Protein AF-A0A2K1JMX6-F1 (afdb_monomer)

pLDDT: mean 74.11, std 13.31, range [39.44, 91.19]

InterPro domains:
  IPR012337 Ribonuclease H-like superfamily [SSF53098] (183-254)
  IPR025724 GAG-pre-integrase domain [PF13976] (125-168)
  IPR039537 Retrotransposon Ty1/copia-like [PTHR42648] (128-254)

Structure (mmCIF, N/CA/C/O backbone):
data_AF-A0A2K1JMX6-F1
#
_entry.id   AF-A0A2K1JMX6-F1
#
loop_
_atom_site.group_PDB
_atom_site.id
_atom_site.type_symbol
_atom_site.label_atom_id
_atom_site.label_alt_id
_atom_site.label_comp_id
_atom_site.label_asym_id
_atom_site.label_entity_id
_atom_site.label_seq_id
_atom_site.pdbx_PDB_ins_code
_atom_site.Cartn_x
_atom_site.Cartn_y
_atom_site.Cartn_z
_atom_site.occupancy
_atom_site.B_iso_or_equiv
_atom_site.auth_seq_id
_atom_site.auth_comp_id
_atom_site.auth_asym_id
_atom_site.auth_atom_id
_atom_site.pdbx_PDB_model_num
ATOM 1 N N . LEU A 1 1 ? -7.163 -38.392 -43.420 1.00 45.84 1 LEU A N 1
ATOM 2 C CA . LEU A 1 1 ? -7.498 -37.128 -44.119 1.00 45.84 1 LEU A CA 1
ATOM 3 C C . LEU A 1 1 ? -7.518 -35.926 -43.170 1.00 45.84 1 LEU A C 1
ATOM 5 O O . LEU A 1 1 ? -6.814 -34.973 -43.460 1.00 45.84 1 LEU A O 1
ATOM 9 N N . VAL A 1 2 ? -8.189 -35.991 -42.010 1.00 44.97 2 VAL A N 1
ATOM 10 C CA . VAL A 1 2 ? -8.258 -34.882 -41.022 1.00 44.97 2 VAL A CA 1
ATOM 11 C C . VAL A 1 2 ? -6.877 -34.364 -40.556 1.00 44.97 2 VAL A C 1
ATOM 13 O O . VAL A 1 2 ? -6.661 -33.160 -40.543 1.00 44.97 2 VAL A O 1
ATOM 16 N N . LYS A 1 3 ? -5.886 -35.244 -40.331 1.00 44.28 3 LYS A N 1
ATOM 17 C CA . LYS A 1 3 ? -4.525 -34.839 -39.906 1.00 44.28 3 LYS A CA 1
ATOM 18 C C . LYS A 1 3 ? -3.741 -33.984 -40.918 1.00 44.28 3 LYS A C 1
ATOM 20 O O . LYS A 1 3 ? -2.865 -33.241 -40.507 1.00 44.28 3 LYS A O 1
ATOM 25 N N . ILE A 1 4 ? -4.010 -34.100 -42.224 1.00 39.44 4 ILE A N 1
ATOM 26 C CA . ILE A 1 4 ? -3.252 -33.377 -43.269 1.00 39.44 4 ILE A CA 1
ATOM 27 C C . ILE A 1 4 ? -3.765 -31.937 -43.407 1.00 39.44 4 ILE A C 1
ATOM 29 O O . ILE A 1 4 ? -2.970 -31.009 -43.535 1.00 39.44 4 ILE A O 1
ATOM 33 N N . PHE A 1 5 ? -5.086 -31.747 -43.320 1.00 45.81 5 PHE A N 1
ATOM 34 C CA . PHE A 1 5 ? -5.706 -30.420 -43.345 1.00 45.81 5 PHE A CA 1
ATOM 35 C C . PHE A 1 5 ? -5.353 -29.598 -42.096 1.00 45.81 5 PHE A C 1
ATOM 37 O O . PHE A 1 5 ? -5.042 -28.418 -42.224 1.00 45.81 5 PHE A O 1
ATOM 44 N N . GLU A 1 6 ? -5.310 -30.221 -40.913 1.00 55.12 6 GLU A N 1
ATOM 45 C CA . GLU A 1 6 ? -4.861 -29.562 -39.674 1.00 55.12 6 GLU A CA 1
ATOM 46 C C . GLU A 1 6 ? -3.372 -29.179 -39.710 1.00 55.12 6 GLU A C 1
ATOM 48 O O . GLU A 1 6 ? -2.993 -28.126 -39.203 1.00 55.12 6 GLU A O 1
ATOM 53 N N . LEU A 1 7 ? -2.522 -29.990 -40.353 1.00 53.81 7 LEU A N 1
ATOM 54 C CA . LEU A 1 7 ? -1.101 -29.679 -40.551 1.00 53.81 7 LEU A CA 1
ATOM 55 C C . LEU A 1 7 ? -0.900 -28.477 -41.483 1.00 53.81 7 LEU A C 1
ATOM 57 O O . LEU A 1 7 ? -0.092 -27.601 -41.184 1.00 53.81 7 LEU A O 1
ATOM 61 N N . HIS A 1 8 ? -1.653 -28.404 -42.584 1.00 59.72 8 HIS A N 1
ATOM 62 C CA . HIS A 1 8 ? -1.607 -27.259 -43.497 1.00 59.72 8 HIS A CA 1
ATOM 63 C C . HIS A 1 8 ? -2.099 -25.970 -42.815 1.00 59.72 8 HIS A C 1
ATOM 65 O O . HIS A 1 8 ? -1.515 -24.900 -42.999 1.00 59.72 8 HIS A O 1
ATOM 71 N N . ASP A 1 9 ? -3.136 -26.073 -41.980 1.00 70.75 9 ASP A N 1
ATOM 72 C CA . ASP A 1 9 ? -3.641 -24.969 -41.159 1.00 70.75 9 ASP A CA 1
ATOM 73 C C . ASP A 1 9 ? -2.597 -24.510 -40.124 1.00 70.75 9 ASP A C 1
ATOM 75 O O . ASP A 1 9 ? -2.311 -23.319 -40.013 1.00 70.75 9 ASP A O 1
ATOM 79 N N . ALA A 1 10 ? -1.927 -25.441 -39.438 1.00 71.44 10 ALA A N 1
ATOM 80 C CA . ALA A 1 10 ? -0.862 -25.129 -38.482 1.00 71.44 10 ALA A CA 1
ATOM 81 C C . ALA A 1 10 ? 0.363 -24.462 -39.136 1.00 71.44 10 ALA A C 1
ATOM 83 O O . ALA A 1 10 ? 0.893 -23.491 -38.595 1.00 71.44 10 ALA A O 1
ATOM 84 N N . VAL A 1 11 ? 0.793 -24.932 -40.312 1.00 77.50 11 VAL A N 1
ATOM 85 C CA . VAL A 1 11 ? 1.906 -24.329 -41.070 1.00 77.50 11 VAL A CA 1
ATOM 86 C C . VAL A 1 11 ? 1.550 -22.916 -41.530 1.00 77.50 11 VAL A C 1
ATOM 88 O O . VAL A 1 11 ? 2.359 -22.000 -41.389 1.00 77.50 11 VAL A O 1
ATOM 91 N N . THR A 1 12 ? 0.321 -22.712 -42.011 1.00 77.69 12 THR A N 1
ATOM 92 C CA . THR A 1 12 ? -0.172 -21.388 -42.425 1.00 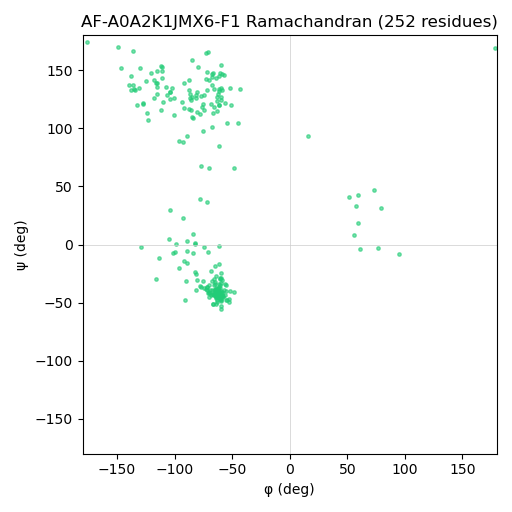77.69 12 THR A CA 1
ATOM 93 C C . THR A 1 12 ? -0.207 -20.422 -41.239 1.00 77.69 12 THR A C 1
ATOM 95 O O . THR A 1 12 ? 0.274 -19.293 -41.330 1.00 77.69 12 THR A O 1
ATOM 98 N N . LYS A 1 13 ? -0.707 -20.888 -40.092 1.00 80.75 13 LYS A N 1
ATOM 99 C CA . LYS A 1 13 ? -0.735 -20.143 -38.829 1.00 80.75 13 LYS A CA 1
ATOM 100 C C . LYS A 1 13 ? 0.664 -19.758 -38.350 1.00 80.75 13 LYS A C 1
ATOM 102 O O . LYS A 1 13 ? 0.886 -18.612 -37.968 1.00 80.75 13 LYS A O 1
ATOM 107 N N . MET A 1 14 ? 1.611 -20.691 -38.411 1.00 79.94 14 MET A N 1
ATOM 108 C CA . MET A 1 14 ? 3.007 -20.448 -38.050 1.00 79.94 14 MET A CA 1
ATOM 109 C C . MET A 1 14 ? 3.658 -19.422 -38.983 1.00 79.94 14 MET A C 1
ATOM 111 O O . MET A 1 14 ? 4.287 -18.488 -38.499 1.00 79.94 14 MET A O 1
ATOM 115 N N . TYR A 1 15 ? 3.448 -19.541 -40.297 1.00 82.44 15 TYR A N 1
ATOM 116 C CA . TYR A 1 15 ? 3.969 -18.599 -41.290 1.00 82.44 15 TYR A CA 1
ATOM 117 C C . TYR A 1 15 ? 3.452 -17.172 -41.069 1.00 82.44 15 TYR A C 1
ATOM 119 O O . TYR A 1 15 ? 4.233 -16.224 -41.062 1.00 82.44 15 TYR A O 1
ATOM 127 N N . LEU A 1 16 ? 2.144 -17.004 -40.844 1.00 80.25 16 LEU A N 1
ATOM 128 C CA . LEU A 1 16 ? 1.553 -15.686 -40.584 1.00 80.25 16 LEU A CA 1
ATOM 129 C C . LEU A 1 16 ? 2.075 -15.072 -39.280 1.00 80.25 16 LEU A C 1
ATOM 131 O O . LEU A 1 16 ? 2.317 -13.866 -39.216 1.00 80.25 16 LEU A O 1
ATOM 135 N N . LYS A 1 17 ? 2.280 -15.902 -38.252 1.00 79.81 17 LYS A N 1
ATOM 136 C CA . LYS A 1 17 ? 2.808 -15.470 -36.957 1.00 79.81 17 LYS A CA 1
ATOM 137 C C . LYS A 1 17 ? 4.285 -15.073 -37.043 1.00 79.81 17 LYS A C 1
ATOM 139 O O . LYS A 1 17 ? 4.673 -14.043 -36.501 1.00 79.81 17 LYS A O 1
ATOM 144 N N . ASP A 1 18 ? 5.090 -15.830 -37.782 1.00 79.69 18 ASP A N 1
ATOM 145 C CA . ASP A 1 18 ? 6.491 -15.495 -38.050 1.00 79.69 18 ASP A CA 1
ATOM 146 C C . ASP A 1 18 ? 6.602 -14.178 -38.832 1.00 79.69 18 ASP A C 1
ATOM 148 O O . ASP A 1 18 ? 7.327 -13.267 -38.437 1.00 79.69 18 ASP A O 1
ATOM 152 N N . LYS A 1 19 ? 5.762 -14.009 -39.863 1.00 81.12 19 LYS A N 1
ATOM 153 C CA . LYS A 1 19 ? 5.678 -12.780 -40.662 1.00 81.12 19 LYS A CA 1
ATOM 154 C C . LYS A 1 19 ? 5.296 -11.547 -39.835 1.00 81.12 19 LYS A C 1
ATOM 156 O O . LYS A 1 19 ? 5.787 -10.454 -40.113 1.00 81.12 19 LYS A O 1
ATOM 161 N N . LEU A 1 20 ? 4.449 -11.719 -38.818 1.00 81.38 20 LEU A N 1
ATOM 162 C CA . LEU A 1 20 ? 4.137 -10.674 -37.846 1.00 81.38 20 LEU A CA 1
ATOM 163 C C . LEU A 1 20 ? 5.374 -10.334 -37.002 1.00 81.38 20 LEU A C 1
ATOM 165 O O . LEU A 1 20 ? 5.761 -9.173 -36.936 1.00 81.38 20 LEU A O 1
ATOM 169 N N . TYR A 1 21 ? 6.044 -11.326 -36.410 1.00 77.88 21 TYR A N 1
ATOM 170 C CA . TYR A 1 21 ? 7.179 -11.083 -35.511 1.00 77.88 21 TYR A CA 1
ATOM 171 C C . TYR A 1 21 ? 8.412 -10.473 -36.181 1.00 77.88 21 TYR A C 1
ATOM 173 O O . TYR A 1 21 ? 9.172 -9.750 -35.522 1.00 77.88 21 TYR A O 1
ATOM 181 N N . ILE A 1 22 ? 8.622 -10.751 -37.467 1.00 78.12 22 ILE A N 1
ATOM 182 C CA . ILE A 1 22 ? 9.716 -10.169 -38.254 1.00 78.12 22 ILE A CA 1
ATOM 183 C C . ILE A 1 22 ? 9.375 -8.790 -38.829 1.00 78.12 22 ILE A C 1
ATOM 185 O O . ILE A 1 22 ? 10.263 -8.142 -39.390 1.00 78.12 22 ILE A O 1
ATOM 189 N N . LEU A 1 23 ? 8.125 -8.326 -38.704 1.00 80.06 23 LEU A N 1
ATOM 190 C CA . LEU A 1 23 ? 7.727 -7.006 -39.175 1.00 80.06 23 LEU A CA 1
ATOM 191 C C . LEU A 1 23 ? 8.446 -5.934 -38.346 1.00 80.06 23 LEU A C 1
ATOM 193 O O . LEU A 1 23 ? 8.291 -5.852 -37.129 1.00 80.06 23 LEU A O 1
ATOM 197 N N . LYS A 1 24 ? 9.258 -5.115 -39.016 1.00 78.81 24 LYS A N 1
ATOM 198 C CA . LYS A 1 24 ? 10.034 -4.037 -38.398 1.00 78.81 24 LYS A CA 1
ATOM 199 C C . LYS A 1 24 ? 10.015 -2.808 -39.297 1.00 78.81 24 LYS A C 1
ATOM 201 O O . LYS A 1 24 ? 10.187 -2.933 -40.510 1.00 78.81 24 LYS A O 1
ATOM 206 N N . MET A 1 25 ? 9.848 -1.634 -38.702 1.00 74.88 25 MET A N 1
ATOM 207 C CA . MET A 1 25 ? 9.921 -0.352 -39.405 1.00 74.88 25 MET A CA 1
ATOM 208 C C . MET A 1 25 ? 11.389 0.048 -39.567 1.00 74.88 25 MET A C 1
ATOM 210 O O . MET A 1 25 ? 12.119 0.031 -38.581 1.00 74.88 25 MET A O 1
ATOM 214 N N . ARG A 1 26 ? 11.869 0.393 -40.766 1.00 65.75 26 ARG A N 1
ATOM 215 C CA . ARG A 1 26 ? 13.246 0.904 -40.901 1.00 65.75 26 ARG A CA 1
ATOM 216 C C . ARG A 1 26 ? 13.311 2.368 -40.499 1.00 65.75 26 ARG A C 1
ATOM 218 O O . ARG A 1 26 ? 12.333 3.105 -40.621 1.00 65.75 26 ARG A O 1
ATOM 225 N N . GLU A 1 27 ? 14.479 2.789 -40.047 1.00 56.62 27 GLU A N 1
ATOM 226 C CA . GLU A 1 27 ? 14.744 4.191 -39.759 1.00 56.62 27 GLU A CA 1
ATOM 227 C C . GLU A 1 27 ? 14.591 5.035 -41.040 1.00 56.62 27 GLU A C 1
ATOM 229 O O . GLU A 1 27 ? 15.231 4.762 -42.057 1.00 56.62 27 GLU A O 1
ATOM 234 N N . GLY A 1 28 ? 13.668 6.005 -41.012 1.00 61.56 28 GLY A N 1
ATOM 235 C CA . GLY A 1 28 ? 13.268 6.816 -42.172 1.00 61.56 28 GLY A CA 1
ATOM 236 C C . GLY A 1 28 ? 12.026 6.329 -42.941 1.00 61.56 28 GLY A C 1
ATOM 237 O O . GLY A 1 28 ? 11.529 7.063 -43.798 1.00 61.56 28 GLY A O 1
ATOM 238 N N . ASP A 1 29 ? 11.475 5.143 -42.640 1.00 71.38 29 ASP A N 1
ATOM 239 C CA . ASP A 1 29 ? 10.215 4.682 -43.244 1.00 71.38 29 ASP A CA 1
ATOM 240 C C . ASP A 1 29 ? 9.004 5.473 -42.699 1.00 71.38 29 ASP A C 1
ATOM 242 O O . ASP A 1 29 ? 8.949 5.899 -41.544 1.00 71.38 29 ASP A O 1
ATOM 246 N N . SER A 1 30 ? 7.977 5.660 -43.536 1.00 81.25 30 SER A N 1
ATOM 247 C CA . SER A 1 30 ? 6.738 6.332 -43.122 1.00 81.25 30 SER A CA 1
ATOM 248 C C . SER A 1 30 ? 5.959 5.483 -42.114 1.00 81.25 30 SER A C 1
ATOM 250 O O . SER A 1 30 ? 5.479 4.397 -42.449 1.00 81.25 30 SER A O 1
ATOM 252 N N . VAL A 1 31 ? 5.731 6.039 -40.920 1.00 76.88 31 VAL A N 1
ATOM 253 C CA . VAL A 1 31 ? 4.913 5.434 -39.851 1.00 76.88 31 VAL A CA 1
ATOM 254 C C . VAL A 1 31 ? 3.535 5.007 -40.364 1.00 76.88 31 VAL A C 1
ATOM 256 O O . VAL A 1 31 ? 3.048 3.924 -40.050 1.00 76.88 31 VAL A O 1
ATOM 259 N N . ILE A 1 32 ? 2.919 5.824 -41.223 1.00 78.62 32 ILE A N 1
ATOM 260 C CA . ILE A 1 32 ? 1.599 5.537 -41.796 1.00 78.62 32 ILE A CA 1
ATOM 261 C C . ILE A 1 32 ? 1.653 4.277 -42.667 1.00 78.62 32 ILE A C 1
ATOM 263 O O . ILE A 1 32 ? 0.765 3.431 -42.560 1.00 78.62 32 ILE A O 1
ATOM 267 N N . LYS A 1 33 ? 2.693 4.111 -43.495 1.00 80.12 33 LYS A N 1
ATOM 268 C CA . LYS A 1 33 ? 2.859 2.911 -44.333 1.00 80.12 33 LYS A CA 1
ATOM 269 C C . LYS A 1 33 ? 3.065 1.660 -43.477 1.00 80.12 33 LYS A C 1
ATOM 271 O O . LYS A 1 33 ? 2.450 0.635 -43.756 1.00 80.12 33 LYS A O 1
ATOM 276 N N . HIS A 1 34 ? 3.861 1.759 -42.411 1.00 83.62 34 HIS A N 1
ATOM 277 C CA . HIS A 1 34 ? 4.092 0.652 -41.476 1.00 83.62 34 HIS A CA 1
ATOM 278 C C . HIS A 1 34 ? 2.802 0.207 -40.774 1.00 83.62 34 HIS A C 1
ATOM 280 O O . HIS A 1 34 ? 2.487 -0.981 -40.763 1.00 83.62 34 HIS A O 1
ATOM 286 N N . ILE A 1 35 ? 1.988 1.158 -40.297 1.00 81.88 35 ILE A N 1
ATOM 287 C CA . ILE A 1 35 ? 0.675 0.869 -39.694 1.00 81.88 35 ILE A CA 1
ATOM 288 C C . ILE A 1 35 ? -0.255 0.156 -40.687 1.00 81.88 35 ILE A C 1
ATOM 290 O O . ILE A 1 35 ? -0.971 -0.765 -40.298 1.00 81.88 35 ILE A O 1
ATOM 294 N N . HIS A 1 36 ? -0.255 0.547 -41.965 1.00 84.75 36 HIS A N 1
ATOM 295 C CA . HIS A 1 36 ? -1.080 -0.117 -42.980 1.00 84.75 36 HIS A CA 1
ATOM 296 C C . HIS A 1 36 ? -0.638 -1.565 -43.226 1.00 84.75 36 HIS A C 1
ATOM 298 O O . HIS A 1 36 ? -1.483 -2.456 -43.285 1.00 84.75 36 HIS A O 1
ATOM 304 N N . ILE A 1 37 ? 0.672 -1.818 -43.317 1.00 85.75 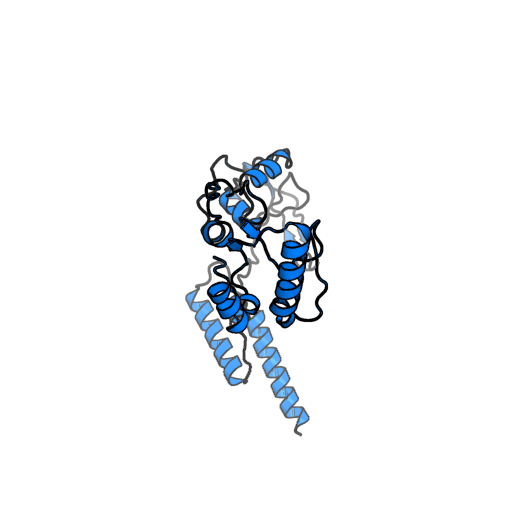37 ILE A N 1
ATOM 305 C CA . ILE A 1 37 ? 1.214 -3.175 -43.491 1.00 85.75 37 ILE A CA 1
ATOM 306 C C . ILE A 1 37 ? 0.884 -4.046 -42.273 1.00 85.75 37 ILE A C 1
ATOM 308 O O . ILE A 1 37 ? 0.440 -5.185 -42.436 1.00 85.75 37 ILE A O 1
ATOM 312 N N . PHE A 1 38 ? 1.048 -3.495 -41.068 1.00 87.31 38 PHE A N 1
ATOM 313 C CA . PHE A 1 38 ? 0.699 -4.160 -39.817 1.00 87.31 38 PHE A CA 1
ATOM 314 C C . PHE A 1 38 ? -0.791 -4.524 -39.761 1.00 87.31 38 PHE A C 1
ATOM 316 O O . PHE A 1 38 ? -1.128 -5.679 -39.507 1.00 87.31 38 PHE A O 1
ATOM 323 N N . ARG A 1 39 ? -1.691 -3.580 -40.079 1.00 85.31 39 ARG A N 1
ATOM 324 C CA . ARG A 1 39 ? -3.143 -3.832 -40.136 1.00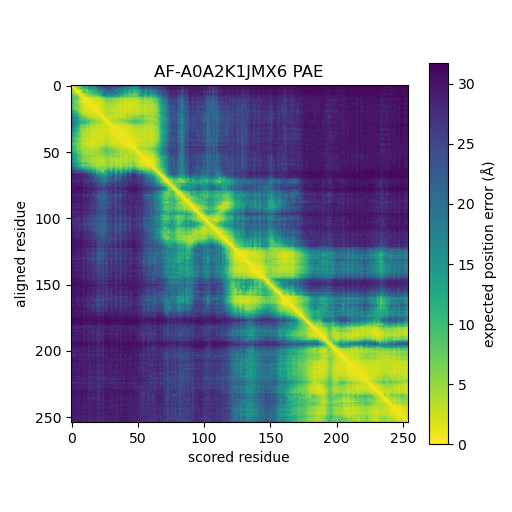 85.31 39 ARG A CA 1
ATOM 325 C C . ARG A 1 39 ? -3.498 -4.940 -41.123 1.00 85.31 39 ARG A C 1
ATOM 327 O O . ARG A 1 39 ? -4.230 -5.852 -40.757 1.00 85.31 39 ARG A O 1
ATOM 334 N N . ALA A 1 40 ? -2.912 -4.922 -42.319 1.00 86.56 40 ALA A N 1
ATOM 335 C CA . ALA A 1 40 ? -3.136 -5.968 -43.314 1.00 86.56 40 ALA A CA 1
ATOM 336 C C . ALA A 1 40 ? -2.691 -7.362 -42.821 1.00 86.56 40 ALA A C 1
ATOM 338 O O . ALA A 1 40 ? -3.324 -8.364 -43.141 1.00 86.56 40 ALA A O 1
ATOM 339 N N . HIS A 1 41 ? -1.623 -7.448 -42.019 1.00 84.31 41 HIS A N 1
ATOM 340 C CA . HIS A 1 41 ? -1.180 -8.720 -41.427 1.00 84.31 41 HIS A CA 1
ATOM 341 C C . HIS A 1 41 ? -2.094 -9.170 -40.282 1.00 84.31 41 HIS A C 1
ATOM 343 O O . HIS A 1 41 ? -2.401 -10.357 -40.176 1.00 84.31 41 HIS A O 1
ATOM 349 N N . MET A 1 42 ? -2.584 -8.233 -39.467 1.00 83.75 42 MET A N 1
ATOM 350 C CA . MET A 1 42 ? -3.566 -8.521 -38.418 1.00 83.75 42 MET A CA 1
ATOM 351 C C . MET A 1 42 ? -4.887 -9.043 -38.997 1.00 83.75 42 MET A C 1
ATOM 353 O O . MET A 1 42 ? -5.452 -9.996 -38.467 1.00 83.75 42 MET A O 1
ATOM 357 N N . GLU A 1 43 ? -5.347 -8.494 -40.122 1.00 84.81 43 GLU A N 1
ATOM 358 C CA . GLU A 1 43 ? -6.529 -8.992 -40.841 1.00 84.81 43 GLU A CA 1
ATOM 359 C C . GLU A 1 43 ? -6.326 -10.418 -41.378 1.00 84.81 43 GLU A C 1
ATOM 361 O O . GLU A 1 43 ? -7.224 -11.254 -41.267 1.00 84.81 43 GLU A O 1
ATOM 366 N N . GLN A 1 44 ? -5.131 -10.739 -41.890 1.00 83.94 44 GLN A N 1
ATOM 367 C CA . GLN A 1 44 ? -4.789 -12.101 -42.329 1.00 83.94 44 GLN A CA 1
ATOM 368 C C . GLN A 1 44 ? -4.785 -13.102 -41.163 1.00 83.94 44 GLN A C 1
ATOM 370 O O . GLN A 1 44 ? -5.278 -14.222 -41.308 1.00 83.94 44 GLN A O 1
ATOM 375 N N . LEU A 1 45 ? -4.274 -12.700 -39.997 1.00 84.00 45 LEU A N 1
ATOM 376 C CA . LEU A 1 45 ? -4.268 -13.524 -38.783 1.00 84.00 45 LEU A CA 1
ATOM 377 C C . LEU A 1 45 ? -5.681 -13.760 -38.238 1.00 84.00 45 LEU A C 1
ATOM 379 O O . LEU A 1 45 ? -6.031 -14.895 -37.908 1.00 84.00 45 LEU A O 1
ATOM 383 N N . LEU A 1 46 ? -6.519 -12.721 -38.229 1.00 82.94 46 LEU A N 1
ATOM 384 C CA . LEU A 1 46 ? -7.932 -12.832 -37.867 1.00 82.94 46 LEU A CA 1
ATOM 385 C C . LEU A 1 46 ? -8.681 -13.770 -38.825 1.00 82.94 46 LEU A C 1
ATOM 387 O O . LEU A 1 46 ? -9.428 -14.639 -38.372 1.00 82.94 46 LEU A O 1
ATOM 391 N N . GLY A 1 47 ? -8.417 -13.669 -40.133 1.00 79.62 47 GLY A N 1
ATOM 392 C CA . GLY A 1 47 ? -8.947 -14.590 -41.144 1.00 79.62 47 GLY A CA 1
ATOM 393 C C . GLY A 1 47 ? -8.529 -16.049 -40.917 1.00 79.62 47 GLY A C 1
ATOM 394 O O . GLY A 1 47 ? -9.325 -16.962 -41.138 1.00 79.62 47 GLY A O 1
ATOM 395 N N . ALA A 1 48 ? -7.323 -16.275 -40.388 1.00 82.00 48 ALA A N 1
ATOM 396 C CA . ALA A 1 48 ? -6.805 -17.590 -39.997 1.00 82.00 48 ALA A CA 1
ATOM 397 C C . ALA A 1 48 ? -7.238 -18.046 -38.583 1.00 82.00 48 ALA A C 1
ATOM 399 O O . ALA A 1 48 ? -6.746 -19.061 -38.082 1.00 82.00 48 ALA A O 1
ATOM 400 N N . ARG A 1 49 ? -8.161 -17.321 -37.927 1.00 82.19 49 ARG A N 1
ATOM 401 C CA . ARG A 1 49 ? -8.643 -17.578 -36.553 1.00 82.19 49 ARG A CA 1
ATOM 402 C C . ARG A 1 49 ? -7.525 -17.581 -35.497 1.00 82.19 49 ARG A C 1
ATOM 404 O O . ARG A 1 49 ? -7.594 -18.325 -34.520 1.00 82.19 49 ARG A O 1
ATOM 411 N N . LEU A 1 50 ? -6.497 -16.758 -35.692 1.00 79.62 50 LEU A N 1
ATOM 412 C CA . LEU A 1 50 ? -5.439 -16.489 -34.718 1.00 79.62 50 LEU A CA 1
ATOM 413 C C . LEU A 1 50 ? -5.715 -15.156 -34.025 1.00 79.62 50 LEU A C 1
ATOM 415 O O . LEU A 1 50 ? -5.598 -14.095 -34.635 1.00 79.62 50 LEU A O 1
ATOM 419 N N . ALA A 1 51 ? -6.053 -15.214 -32.740 1.00 79.56 51 ALA A N 1
ATOM 420 C CA . ALA A 1 51 ? -6.095 -14.026 -31.899 1.00 79.56 51 ALA A CA 1
ATOM 421 C C . ALA A 1 51 ? -4.674 -13.686 -31.428 1.00 79.56 51 ALA A C 1
ATOM 423 O O . ALA A 1 51 ? -3.988 -14.539 -30.861 1.00 79.56 51 ALA A O 1
ATOM 424 N N . VAL A 1 52 ? -4.246 -12.447 -31.660 1.00 79.88 52 VAL A N 1
ATOM 425 C CA . VAL A 1 52 ? -3.005 -11.891 -31.107 1.00 79.88 52 VAL A CA 1
ATOM 426 C C . VAL A 1 52 ? -3.394 -10.947 -29.968 1.00 79.88 52 VAL A C 1
ATOM 428 O O . VAL A 1 52 ? -4.214 -10.061 -30.208 1.00 79.88 52 VAL A O 1
ATOM 431 N N . PRO A 1 53 ? -2.864 -11.126 -28.746 1.00 84.12 53 PRO A N 1
ATOM 432 C CA . PRO A 1 53 ? -3.101 -10.204 -27.638 1.00 84.12 53 PRO A CA 1
ATOM 433 C C . PRO A 1 53 ? -2.641 -8.777 -27.963 1.00 84.12 53 PRO A C 1
ATOM 435 O O . PRO A 1 53 ? -1.621 -8.590 -28.631 1.00 84.12 53 PRO A O 1
ATOM 438 N N . ASP A 1 54 ? -3.345 -7.775 -27.436 1.00 78.56 54 ASP A N 1
ATOM 439 C CA . ASP A 1 54 ? -3.056 -6.359 -27.709 1.00 78.56 54 ASP A CA 1
ATOM 440 C C . ASP A 1 54 ? -1.616 -5.970 -27.338 1.00 78.56 54 ASP A C 1
ATOM 442 O O . ASP A 1 54 ? -0.944 -5.277 -28.100 1.00 78.56 54 ASP A O 1
ATOM 446 N N . ASP A 1 55 ? -1.090 -6.488 -26.227 1.00 71.56 55 ASP A N 1
ATOM 447 C CA . ASP A 1 55 ? 0.281 -6.211 -25.780 1.00 71.56 55 ASP A CA 1
ATOM 448 C C . ASP A 1 55 ? 1.331 -6.710 -26.791 1.00 71.56 55 ASP A C 1
ATOM 450 O O . ASP A 1 55 ? 2.333 -6.046 -27.064 1.00 71.56 55 ASP A O 1
ATOM 454 N N . GLU A 1 56 ? 1.086 -7.871 -27.401 1.00 76.06 56 GLU A N 1
ATOM 455 C CA . GLU A 1 56 ? 1.966 -8.484 -28.399 1.00 76.06 56 GLU A CA 1
ATOM 456 C C . GLU A 1 56 ? 1.902 -7.735 -29.739 1.00 76.06 56 GLU A C 1
ATOM 458 O O . GLU A 1 56 ? 2.927 -7.507 -30.396 1.00 76.06 56 GLU A O 1
ATOM 463 N N . ALA A 1 57 ? 0.703 -7.289 -30.113 1.00 74.56 57 ALA A N 1
ATOM 464 C CA . ALA A 1 57 ? 0.459 -6.440 -31.271 1.00 74.56 57 ALA A CA 1
ATOM 465 C C . ALA A 1 57 ? 1.190 -5.091 -31.140 1.00 74.56 57 ALA A C 1
ATOM 467 O O . ALA A 1 57 ? 1.884 -4.659 -32.065 1.00 74.56 57 ALA A O 1
ATOM 468 N N . ILE A 1 58 ? 1.099 -4.463 -29.966 1.00 75.44 58 ILE A N 1
ATOM 469 C CA . ILE A 1 58 ? 1.740 -3.185 -29.644 1.00 75.44 58 ILE A CA 1
ATOM 470 C C . ILE A 1 58 ? 3.272 -3.307 -29.679 1.00 75.44 58 ILE A C 1
ATOM 472 O O . ILE A 1 58 ? 3.944 -2.483 -30.306 1.00 75.44 58 ILE A O 1
ATOM 476 N N . LEU A 1 59 ? 3.831 -4.355 -29.063 1.00 70.69 59 LEU A N 1
ATOM 477 C CA . LEU A 1 59 ? 5.276 -4.614 -29.074 1.00 70.69 59 LEU A CA 1
ATOM 478 C C . LEU A 1 59 ? 5.813 -4.850 -30.486 1.00 70.69 59 LEU A C 1
ATOM 480 O O . LEU A 1 59 ? 6.911 -4.402 -30.811 1.00 70.69 59 LEU A O 1
ATOM 484 N N . THR A 1 60 ? 5.044 -5.530 -31.334 1.00 71.69 60 THR A N 1
ATOM 485 C CA . THR A 1 60 ? 5.436 -5.780 -32.724 1.00 71.69 60 THR A CA 1
ATOM 486 C C . THR A 1 60 ? 5.388 -4.500 -33.559 1.00 71.69 60 THR A C 1
ATOM 488 O O . THR A 1 60 ? 6.311 -4.230 -34.327 1.00 71.69 60 THR A O 1
ATOM 491 N N . LEU A 1 61 ? 4.359 -3.666 -33.375 1.00 74.88 61 LEU A N 1
ATOM 492 C CA . LEU A 1 61 ? 4.214 -2.398 -34.090 1.00 74.88 61 LEU A CA 1
ATOM 493 C C . LEU A 1 61 ? 5.382 -1.435 -33.817 1.00 74.88 61 LEU A C 1
ATOM 495 O O . LEU A 1 61 ? 5.830 -0.750 -34.736 1.00 74.88 61 LEU A O 1
ATOM 499 N N . MET A 1 62 ? 5.896 -1.413 -32.582 1.00 65.25 62 MET A N 1
ATOM 500 C CA . MET A 1 62 ? 6.973 -0.512 -32.147 1.00 65.25 62 MET A CA 1
ATOM 501 C C . MET A 1 62 ? 8.398 -0.980 -32.496 1.00 65.25 62 MET A C 1
ATOM 503 O O . MET A 1 62 ? 9.362 -0.291 -32.163 1.00 65.25 62 MET A O 1
ATOM 507 N N . ARG A 1 63 ? 8.580 -2.125 -33.168 1.00 66.12 63 ARG A N 1
ATOM 508 C CA . ARG A 1 63 ? 9.923 -2.611 -33.527 1.00 66.12 63 ARG A CA 1
ATOM 509 C C . ARG A 1 63 ? 10.531 -1.812 -34.682 1.00 66.12 63 ARG A C 1
ATOM 511 O O . ARG A 1 63 ? 10.070 -1.901 -35.821 1.00 66.12 63 ARG A O 1
ATOM 518 N N . ILE A 1 64 ? 11.626 -1.108 -34.399 1.00 54.88 64 ILE A N 1
ATOM 519 C CA . ILE A 1 64 ? 12.473 -0.448 -35.401 1.00 54.88 64 ILE A CA 1
ATOM 520 C C . ILE A 1 64 ? 13.606 -1.403 -35.821 1.00 54.88 64 ILE A C 1
ATOM 522 O O . ILE A 1 64 ? 14.156 -2.135 -34.997 1.00 54.88 64 ILE A O 1
ATOM 526 N N . LYS A 1 65 ? 13.931 -1.446 -37.117 1.00 50.28 65 LYS A N 1
ATOM 527 C CA . LYS A 1 65 ? 15.120 -2.110 -37.662 1.00 50.28 65 LYS A CA 1
ATOM 528 C C . LYS A 1 65 ? 16.245 -1.081 -37.735 1.00 50.28 65 LYS A C 1
ATOM 530 O O . LYS A 1 65 ? 16.127 -0.120 -38.493 1.00 50.28 65 LYS A O 1
ATOM 535 N N . GLU A 1 66 ? 17.321 -1.317 -36.990 1.00 49.44 66 GLU A N 1
ATOM 536 C CA . GLU A 1 66 ? 18.575 -0.573 -37.132 1.00 49.44 66 GLU A CA 1
ATOM 537 C C . GLU A 1 66 ? 19.102 -0.737 -38.566 1.00 49.44 66 GLU A C 1
ATOM 539 O O . GLU A 1 66 ? 19.080 -1.834 -39.141 1.00 49.44 66 GLU A O 1
ATOM 544 N N . ASN A 1 67 ? 19.490 0.375 -39.187 1.00 42.91 67 ASN A N 1
ATOM 545 C CA . ASN A 1 67 ? 19.962 0.391 -40.566 1.00 42.91 67 ASN A CA 1
ATOM 546 C C . ASN A 1 67 ? 21.225 -0.474 -40.721 1.00 42.91 67 ASN A C 1
ATOM 548 O O . ASN A 1 67 ? 22.189 -0.321 -39.978 1.00 42.91 67 ASN A O 1
ATOM 552 N N . ALA A 1 68 ? 21.247 -1.341 -41.739 1.00 43.00 68 ALA A N 1
ATOM 553 C CA . ALA A 1 68 ? 22.386 -2.215 -42.060 1.00 43.00 68 ALA A CA 1
ATOM 554 C C . ALA A 1 68 ? 23.575 -1.480 -42.719 1.00 43.00 68 ALA A C 1
ATOM 556 O O . ALA A 1 68 ? 24.600 -2.095 -42.985 1.00 43.00 68 ALA A O 1
ATOM 557 N N . ASN A 1 69 ? 23.447 -0.171 -42.962 1.00 43.72 69 ASN A N 1
ATOM 558 C CA . ASN A 1 69 ? 24.543 0.709 -43.387 1.00 43.72 69 ASN A CA 1
ATOM 559 C C . ASN A 1 69 ? 25.032 1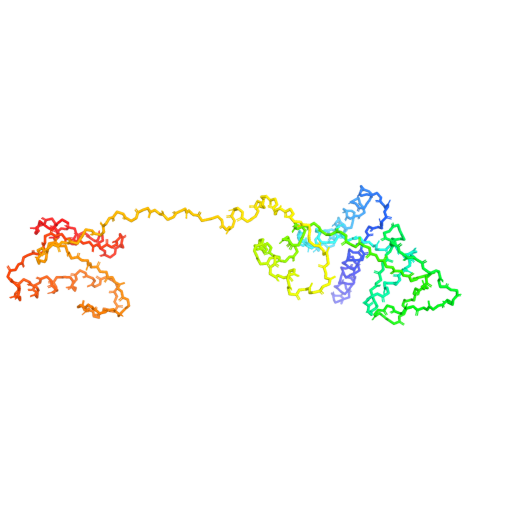.594 -42.233 1.00 43.72 69 ASN A C 1
ATOM 561 O O . ASN A 1 69 ? 25.459 2.727 -42.443 1.00 43.72 69 ASN A O 1
ATOM 565 N N . SER A 1 70 ? 24.912 1.104 -41.003 1.00 45.88 70 SER A N 1
ATOM 566 C CA . SER A 1 70 ? 25.446 1.788 -39.837 1.00 45.88 70 SER A CA 1
ATOM 567 C C . SER A 1 70 ? 26.972 1.779 -39.940 1.00 45.88 70 SER A C 1
ATOM 569 O O . SER A 1 70 ? 27.620 0.735 -39.969 1.00 45.88 70 SER A O 1
ATOM 571 N N . ILE A 1 71 ? 27.533 2.970 -40.116 1.00 49.22 71 ILE A N 1
ATOM 572 C CA . ILE A 1 71 ? 28.960 3.219 -39.969 1.00 49.22 71 ILE A CA 1
ATOM 573 C C . ILE A 1 71 ? 29.212 3.268 -38.464 1.00 49.22 71 ILE A C 1
ATOM 575 O O . ILE A 1 71 ? 28.503 3.979 -37.752 1.00 49.22 71 ILE A O 1
ATOM 579 N N . TRP A 1 72 ? 30.176 2.489 -37.980 1.00 51.69 72 TRP A N 1
ATOM 580 C CA . TRP A 1 72 ? 30.414 2.331 -36.549 1.00 51.69 72 TRP A CA 1
ATOM 581 C C . TRP A 1 72 ? 31.786 2.862 -36.146 1.00 51.69 72 TRP A C 1
ATOM 583 O O . TRP A 1 72 ? 32.792 2.634 -36.825 1.00 51.69 72 TRP A O 1
ATOM 593 N N . TYR A 1 73 ? 31.808 3.540 -35.003 1.00 53.91 73 TYR A N 1
ATOM 594 C CA . TYR A 1 73 ? 32.991 4.133 -34.393 1.00 53.91 73 TYR A CA 1
ATOM 595 C C . TYR A 1 73 ? 33.217 3.532 -33.004 1.00 53.91 73 TYR A C 1
ATOM 597 O O . TYR A 1 73 ? 32.253 3.184 -32.317 1.00 53.91 73 TYR A O 1
ATOM 605 N N . VAL A 1 74 ? 34.479 3.409 -32.591 1.00 52.44 74 VAL A N 1
ATOM 606 C CA . VAL A 1 74 ? 34.860 2.792 -31.309 1.00 52.44 74 VAL A CA 1
ATOM 607 C C . VAL A 1 74 ? 35.314 3.869 -30.322 1.00 52.44 74 VAL A C 1
ATOM 609 O O . VAL A 1 74 ? 36.187 4.676 -30.646 1.00 52.44 74 VAL A O 1
ATOM 612 N N . ASP A 1 75 ? 34.738 3.866 -29.120 1.00 46.88 75 ASP A N 1
ATOM 613 C CA . ASP A 1 75 ? 35.142 4.750 -28.017 1.00 46.88 75 ASP A CA 1
ATOM 614 C C . ASP A 1 75 ? 36.477 4.284 -27.398 1.00 46.88 75 ASP A C 1
ATOM 616 O O . ASP A 1 75 ? 36.635 3.106 -27.061 1.00 46.88 75 ASP A O 1
ATOM 620 N N . SER A 1 76 ? 37.454 5.189 -27.267 1.00 45.59 76 SER A N 1
ATOM 621 C CA . SER A 1 76 ? 38.816 4.892 -26.794 1.00 45.59 76 SER A CA 1
ATOM 622 C C . SER A 1 76 ? 38.904 4.496 -25.315 1.00 45.59 76 SER A C 1
ATOM 624 O O . SER A 1 76 ? 39.896 3.881 -24.914 1.00 45.59 76 SER A O 1
ATOM 626 N N . GLU A 1 77 ? 37.929 4.877 -24.482 1.00 47.75 77 GLU A N 1
ATOM 627 C CA . GLU A 1 77 ? 38.080 4.817 -23.017 1.00 47.75 77 GLU A CA 1
ATOM 628 C C . GLU A 1 77 ? 37.393 3.621 -22.339 1.00 47.75 77 GLU A C 1
ATOM 630 O O . GLU A 1 77 ? 37.618 3.361 -21.153 1.00 47.75 77 GLU A O 1
ATOM 635 N N . THR A 1 78 ? 36.605 2.834 -23.074 1.00 43.84 78 THR A N 1
ATOM 636 C CA . THR A 1 78 ? 36.037 1.573 -22.578 1.00 43.84 78 THR A CA 1
ATOM 637 C C . THR A 1 78 ? 36.172 0.482 -23.624 1.00 43.84 78 THR A C 1
ATOM 639 O O . THR A 1 78 ? 35.880 0.679 -24.797 1.00 43.84 78 THR A O 1
ATOM 642 N N . THR A 1 79 ? 36.629 -0.697 -23.203 1.00 43.88 79 THR A N 1
ATOM 643 C CA . THR A 1 79 ? 36.788 -1.855 -24.085 1.00 43.88 79 THR A CA 1
ATOM 644 C C . THR A 1 79 ? 35.462 -2.159 -24.793 1.00 43.88 79 THR A C 1
ATOM 646 O O . THR A 1 79 ? 34.571 -2.742 -24.182 1.00 43.88 79 THR A O 1
ATOM 649 N N . GLN A 1 80 ? 35.373 -1.807 -26.081 1.00 50.59 80 GLN A N 1
ATOM 650 C CA . GLN A 1 80 ? 34.366 -2.270 -27.049 1.00 50.59 80 GLN A CA 1
ATOM 651 C C . GLN A 1 80 ? 32.972 -1.604 -27.006 1.00 50.59 80 GLN A C 1
ATOM 653 O O . GLN A 1 80 ? 31.986 -2.250 -27.361 1.00 50.59 80 GLN A O 1
ATOM 658 N N . HIS A 1 81 ? 32.851 -0.324 -26.632 1.00 54.12 81 HIS A N 1
ATOM 659 C CA . HIS A 1 81 ? 31.590 0.409 -26.832 1.00 54.12 81 HIS A CA 1
ATOM 660 C C . HIS A 1 81 ? 31.514 1.007 -28.252 1.00 54.12 81 HIS A C 1
ATOM 662 O O . HIS A 1 81 ? 32.438 1.689 -28.697 1.00 54.12 81 HIS A O 1
ATOM 668 N N . MET A 1 82 ? 30.420 0.721 -28.967 1.00 56.16 82 MET A N 1
ATOM 669 C CA . MET A 1 82 ? 30.194 1.132 -30.361 1.00 56.16 82 MET A CA 1
ATOM 670 C C . MET A 1 82 ? 29.237 2.329 -30.415 1.00 56.16 82 MET A C 1
ATOM 672 O O . MET A 1 82 ? 28.198 2.313 -29.750 1.00 56.16 82 MET A O 1
ATOM 676 N N . TYR A 1 83 ? 29.562 3.346 -31.217 1.00 56.19 83 TYR A N 1
ATOM 677 C CA . TYR A 1 83 ? 28.732 4.539 -31.415 1.00 56.19 83 TYR A CA 1
ATOM 678 C C . TYR A 1 83 ? 28.421 4.763 -32.900 1.00 56.19 83 TYR A C 1
ATOM 680 O O . TYR A 1 83 ? 29.282 4.538 -33.751 1.00 56.19 83 TYR A O 1
ATOM 688 N N . HIS A 1 84 ? 27.193 5.190 -33.215 1.00 55.19 84 HIS A N 1
ATOM 689 C CA . HIS A 1 84 ? 26.702 5.312 -34.598 1.00 55.19 84 HIS A CA 1
ATOM 690 C C . HIS A 1 84 ? 26.750 6.746 -35.154 1.00 55.19 84 HIS A C 1
ATOM 692 O O . HIS A 1 84 ? 26.463 6.956 -36.332 1.00 55.19 84 HIS A O 1
ATOM 698 N N . GLU A 1 85 ? 27.084 7.749 -34.334 1.00 60.12 85 GLU A N 1
ATOM 699 C CA . GLU A 1 85 ? 27.002 9.161 -34.720 1.00 60.12 85 GLU A CA 1
ATOM 700 C C . GLU A 1 85 ? 28.351 9.879 -34.560 1.00 60.12 85 GLU A C 1
ATOM 702 O O . GLU A 1 85 ? 28.797 10.176 -33.454 1.00 60.12 85 GLU A O 1
ATOM 707 N N . LEU A 1 86 ? 29.007 10.185 -35.689 1.00 57.16 86 LEU A N 1
ATOM 708 C CA . LEU A 1 86 ? 30.311 10.870 -35.723 1.00 57.16 86 LEU A CA 1
ATOM 709 C C . LEU A 1 86 ? 30.256 12.267 -35.069 1.00 57.16 86 LEU A C 1
ATOM 711 O O . LEU A 1 86 ? 31.255 12.750 -34.545 1.00 57.16 86 LEU A O 1
ATOM 715 N N . ALA A 1 87 ? 29.095 12.930 -35.106 1.00 57.72 87 ALA A N 1
ATOM 716 C CA . ALA A 1 87 ? 28.939 14.325 -34.694 1.00 57.72 87 ALA A CA 1
ATOM 717 C C . ALA A 1 87 ? 29.187 14.579 -33.194 1.00 57.72 87 ALA A C 1
ATOM 719 O O . ALA A 1 87 ? 29.436 15.719 -32.808 1.00 57.72 87 ALA A O 1
ATOM 720 N N . GLU A 1 88 ? 29.142 13.542 -32.354 1.00 57.53 88 GLU A N 1
ATOM 721 C CA . GLU A 1 88 ? 29.306 13.674 -30.899 1.00 57.53 88 GLU A CA 1
ATOM 722 C C . GLU A 1 88 ? 30.719 13.339 -30.394 1.00 57.53 88 GLU A C 1
ATOM 724 O O . GLU A 1 88 ? 31.006 13.445 -29.195 1.00 57.53 88 GLU A O 1
ATOM 729 N N . PHE A 1 89 ? 31.627 12.986 -31.307 1.00 60.25 89 PHE A N 1
ATOM 730 C CA . PHE A 1 89 ? 33.032 12.763 -30.993 1.00 60.25 89 PHE A CA 1
ATOM 731 C C . PHE A 1 89 ? 33.762 14.096 -30.777 1.00 60.25 89 PHE A C 1
ATOM 733 O O . PHE A 1 89 ? 33.845 14.944 -31.663 1.00 60.25 89 PHE A O 1
ATOM 740 N N . VAL A 1 90 ? 34.343 14.273 -29.591 1.00 65.44 90 VAL A N 1
ATOM 741 C CA . VAL A 1 90 ? 35.222 15.399 -29.235 1.00 65.44 90 VAL A CA 1
ATOM 742 C C . VAL A 1 90 ? 36.604 15.241 -29.862 1.00 65.44 90 VAL A C 1
ATOM 744 O O . VAL A 1 90 ? 37.261 16.227 -30.198 1.00 65.44 90 VAL A O 1
ATOM 747 N N . LYS A 1 91 ? 37.046 13.998 -30.041 1.00 68.06 91 LYS A N 1
ATOM 748 C CA . LYS A 1 91 ? 38.303 13.650 -30.697 1.00 68.06 91 LYS A CA 1
ATOM 749 C C . LYS A 1 91 ? 38.046 12.462 -31.602 1.00 68.06 91 LYS A C 1
ATOM 751 O O . LYS A 1 91 ? 37.424 11.512 -31.157 1.00 68.06 91 LYS A O 1
ATOM 756 N N . TYR A 1 92 ? 38.526 12.514 -32.839 1.00 71.44 92 TYR A N 1
ATOM 757 C CA . TYR A 1 92 ? 38.359 11.442 -33.815 1.00 71.44 92 TYR A CA 1
ATOM 758 C C . TYR A 1 92 ? 39.684 11.155 -34.518 1.00 71.44 92 TYR A C 1
ATOM 760 O O . TYR A 1 92 ? 40.375 12.072 -34.965 1.00 71.44 92 TYR A O 1
ATOM 768 N N . ILE A 1 93 ? 40.029 9.879 -34.621 1.00 75.25 93 ILE A N 1
ATOM 769 C CA . ILE A 1 93 ? 41.192 9.350 -35.320 1.00 75.25 93 ILE A CA 1
ATOM 770 C C . ILE A 1 93 ? 40.661 8.340 -36.329 1.00 75.25 93 ILE A C 1
ATOM 772 O O . ILE A 1 93 ? 40.121 7.299 -35.955 1.00 75.25 93 ILE A O 1
ATOM 776 N N . LYS A 1 94 ? 40.805 8.650 -37.618 1.00 74.81 94 LYS A N 1
ATOM 777 C CA . LYS A 1 94 ? 40.401 7.731 -38.680 1.00 74.81 94 LYS A CA 1
ATOM 778 C C . LYS A 1 94 ? 41.279 6.482 -38.635 1.00 74.81 94 LYS A C 1
ATOM 780 O O . LYS A 1 94 ? 42.497 6.588 -38.519 1.00 74.81 94 LYS A O 1
ATOM 785 N N . ASN A 1 95 ? 40.652 5.319 -38.734 1.00 71.44 95 ASN A N 1
ATOM 786 C CA . ASN A 1 95 ? 41.353 4.053 -38.801 1.00 71.44 95 ASN A CA 1
ATOM 787 C C . ASN A 1 95 ? 41.682 3.745 -40.268 1.00 71.44 95 ASN A C 1
ATOM 789 O O . ASN A 1 95 ? 40.783 3.623 -41.100 1.00 71.44 95 ASN A O 1
ATOM 793 N N . GLU A 1 96 ? 42.969 3.671 -40.601 1.00 67.94 96 GLU A N 1
ATOM 794 C CA . GLU A 1 96 ? 43.419 3.324 -41.957 1.00 67.94 96 GLU A CA 1
ATOM 795 C C . GLU A 1 96 ? 43.411 1.804 -42.184 1.00 67.94 96 GLU A C 1
ATOM 797 O O . GLU A 1 96 ? 43.193 1.340 -43.306 1.00 67.94 96 GLU A O 1
ATOM 802 N N . ASP A 1 97 ? 43.541 1.026 -41.106 1.00 61.72 97 ASP A N 1
ATOM 803 C CA . ASP A 1 97 ? 43.459 -0.428 -41.130 1.00 61.72 97 ASP A CA 1
ATOM 804 C C . ASP A 1 97 ? 41.995 -0.867 -41.020 1.00 61.72 97 ASP A C 1
ATOM 806 O O . ASP A 1 97 ? 41.345 -0.652 -39.998 1.00 61.72 97 ASP A O 1
ATOM 810 N N . LYS A 1 98 ? 41.458 -1.514 -42.062 1.00 65.50 98 LYS A N 1
ATOM 811 C CA . LYS A 1 98 ? 40.061 -1.997 -42.127 1.00 65.50 98 LYS A CA 1
ATOM 812 C C . LYS A 1 98 ? 39.797 -3.177 -41.183 1.00 65.50 98 LYS A C 1
ATOM 814 O O . LYS A 1 98 ? 39.533 -4.297 -41.618 1.00 65.50 98 LYS A O 1
ATOM 819 N N . GLN A 1 99 ? 39.885 -2.932 -39.883 1.00 70.12 99 GLN A N 1
ATOM 820 C CA . GLN A 1 99 ? 39.539 -3.897 -38.851 1.00 70.12 99 GLN A CA 1
ATOM 821 C C . GLN A 1 99 ? 38.024 -4.114 -38.830 1.00 70.12 99 GLN A C 1
ATOM 823 O O . GLN A 1 99 ? 37.244 -3.176 -39.012 1.00 70.12 99 GLN A O 1
ATOM 828 N N . VAL A 1 100 ? 37.617 -5.366 -38.620 1.00 69.81 100 VAL A N 1
ATOM 829 C CA . VAL A 1 100 ? 36.211 -5.779 -38.607 1.00 69.81 100 VAL A CA 1
ATOM 830 C C . VAL A 1 100 ? 35.803 -6.270 -37.225 1.00 69.81 100 VAL A C 1
ATOM 832 O O . VAL A 1 100 ? 36.550 -6.994 -36.567 1.00 69.81 100 VAL A O 1
ATOM 835 N N . VAL A 1 101 ? 34.601 -5.891 -36.797 1.00 68.50 101 VAL A N 1
ATOM 836 C CA . VAL A 1 101 ? 33.973 -6.379 -35.563 1.00 68.50 101 VAL A CA 1
ATOM 837 C C . VAL A 1 101 ? 32.902 -7.387 -35.929 1.00 68.50 101 VAL A C 1
ATOM 839 O O . VAL A 1 101 ? 32.063 -7.109 -36.785 1.00 68.50 101 VAL A O 1
ATOM 842 N N . TYR A 1 102 ? 32.922 -8.534 -35.258 1.00 67.81 102 TYR A N 1
ATOM 843 C CA . TYR A 1 102 ? 31.868 -9.537 -35.338 1.00 67.81 102 TYR A CA 1
ATOM 844 C C . TYR A 1 102 ? 30.788 -9.204 -34.314 1.00 67.81 102 TYR A C 1
ATOM 846 O O . TYR A 1 102 ? 31.087 -8.988 -33.138 1.00 67.81 102 TYR A O 1
ATOM 854 N N . LEU A 1 103 ? 29.531 -9.166 -34.749 1.00 62.34 103 LEU A N 1
ATOM 855 C CA . LEU A 1 103 ? 28.407 -9.128 -33.821 1.00 62.34 103 LEU A CA 1
ATOM 856 C C . LEU A 1 103 ? 28.248 -10.485 -33.124 1.00 62.34 103 LEU A C 1
ATOM 858 O O . LEU A 1 103 ? 28.796 -11.494 -33.559 1.00 62.34 103 LEU A O 1
ATOM 862 N N . GLY A 1 104 ? 27.460 -10.524 -32.047 1.00 55.97 104 GLY A N 1
ATOM 863 C CA . GLY A 1 104 ? 27.243 -11.731 -31.235 1.00 55.97 104 GLY A CA 1
ATOM 864 C C . GLY A 1 104 ? 26.604 -12.928 -31.960 1.00 55.97 104 GLY A C 1
ATOM 865 O O . GLY A 1 104 ? 26.415 -13.969 -31.339 1.00 55.97 104 GLY A O 1
ATOM 866 N N . ASP A 1 105 ? 26.270 -12.798 -33.247 1.00 65.19 105 ASP A N 1
ATOM 867 C CA . ASP A 1 105 ? 25.850 -13.891 -34.129 1.00 65.19 105 ASP A CA 1
ATOM 868 C C . ASP A 1 105 ? 27.028 -14.580 -34.854 1.00 65.19 105 ASP A C 1
ATOM 870 O O . ASP A 1 105 ? 26.822 -15.585 -35.529 1.00 65.19 105 ASP A O 1
ATOM 874 N N . ASN A 1 106 ? 28.256 -14.063 -34.711 1.00 60.00 106 ASN A N 1
ATOM 875 C CA . ASN A 1 106 ? 29.482 -14.481 -35.406 1.00 60.00 106 ASN A CA 1
ATOM 876 C C . ASN A 1 106 ? 29.405 -14.460 -36.946 1.00 60.00 106 ASN A C 1
ATOM 878 O O . ASN A 1 106 ? 30.334 -14.924 -37.609 1.00 60.00 106 ASN A O 1
ATOM 882 N N . THR A 1 107 ? 28.336 -13.919 -37.531 1.00 62.47 107 THR A N 1
ATOM 883 C CA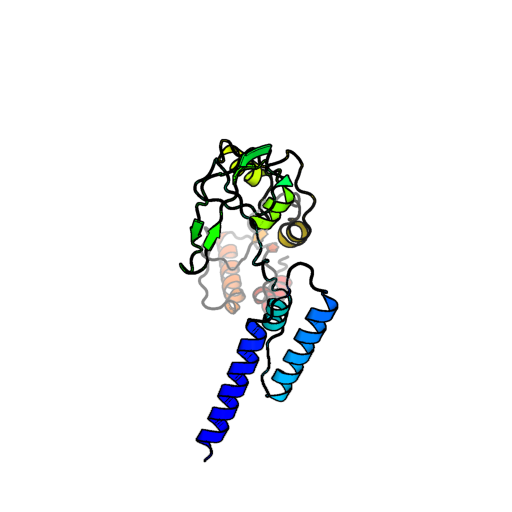 . THR A 1 107 ? 28.117 -13.885 -38.986 1.00 62.47 107 THR A CA 1
ATOM 884 C C . THR A 1 107 ? 28.085 -12.473 -39.541 1.00 62.47 107 THR A C 1
ATOM 886 O O . THR A 1 107 ? 28.461 -12.264 -40.692 1.00 62.47 107 THR A O 1
ATOM 889 N N . THR A 1 108 ? 27.656 -11.498 -38.741 1.00 63.75 108 THR A N 1
ATOM 890 C CA . THR A 1 108 ? 27.556 -10.109 -39.179 1.00 63.75 108 THR A CA 1
ATOM 891 C C . THR A 1 108 ? 28.829 -9.353 -38.813 1.00 63.75 108 THR A C 1
ATOM 893 O O . THR A 1 108 ? 29.199 -9.287 -37.639 1.00 63.75 108 THR A O 1
ATOM 896 N N . THR A 1 109 ? 29.494 -8.770 -39.815 1.00 68.25 109 THR A N 1
ATOM 897 C CA . THR A 1 109 ? 30.726 -7.987 -39.638 1.00 68.25 109 THR A CA 1
ATOM 898 C C . THR A 1 109 ? 30.533 -6.524 -40.016 1.00 68.25 109 THR A C 1
ATOM 900 O O . THR A 1 109 ? 30.013 -6.244 -41.096 1.00 68.25 109 THR A O 1
ATOM 903 N N . TYR A 1 110 ? 31.038 -5.607 -39.191 1.00 68.81 110 TYR A N 1
ATOM 904 C CA . TYR A 1 110 ? 31.116 -4.176 -39.509 1.00 68.81 110 TYR A CA 1
ATOM 905 C C . TYR A 1 110 ? 32.565 -3.691 -39.544 1.00 68.81 110 TYR A C 1
ATOM 907 O O . TYR A 1 110 ? 33.377 -4.107 -38.717 1.00 68.81 110 TYR A O 1
ATOM 915 N N . THR A 1 111 ? 32.882 -2.798 -40.485 1.00 71.31 111 THR A N 1
ATOM 916 C CA . THR A 1 111 ? 34.198 -2.149 -40.583 1.00 71.31 111 THR A CA 1
ATOM 917 C C . THR A 1 111 ? 34.284 -0.989 -39.594 1.00 71.31 111 THR A C 1
ATOM 919 O O . THR A 1 111 ? 33.391 -0.143 -39.562 1.00 71.31 111 THR A O 1
ATOM 922 N N . ILE A 1 112 ? 35.365 -0.930 -38.816 1.00 69.00 112 ILE A N 1
ATOM 923 C CA . ILE A 1 112 ? 35.658 0.206 -37.936 1.00 69.00 112 ILE A CA 1
ATOM 924 C C . ILE A 1 112 ? 36.285 1.325 -38.773 1.00 69.00 112 ILE A C 1
ATOM 926 O O . ILE A 1 112 ? 37.409 1.177 -39.251 1.00 69.00 112 ILE A O 1
ATOM 930 N N . GLU A 1 113 ? 35.590 2.454 -38.915 1.00 70.75 113 GLU A N 1
ATOM 931 C CA . GLU A 1 113 ? 36.096 3.620 -39.665 1.00 70.75 113 GLU A CA 1
ATOM 932 C C . GLU A 1 113 ? 37.040 4.510 -38.838 1.00 70.75 113 GLU A C 1
ATOM 934 O O . GLU A 1 113 ? 37.870 5.231 -39.397 1.00 70.75 113 GLU A O 1
ATOM 939 N N . GLY A 1 114 ? 36.948 4.473 -37.506 1.00 69.75 114 GLY A N 1
ATOM 940 C CA . GLY A 1 114 ? 37.782 5.298 -36.636 1.00 69.75 114 GLY A CA 1
ATOM 941 C C . GLY A 1 114 ? 37.493 5.150 -35.148 1.00 69.75 114 GLY A C 1
ATOM 942 O O . GLY A 1 114 ? 36.497 4.549 -34.738 1.00 69.75 114 GLY A O 1
ATOM 943 N N . TYR A 1 115 ? 38.395 5.725 -34.360 1.00 70.31 115 TYR A N 1
ATOM 944 C CA . TYR A 1 115 ? 38.381 5.740 -32.902 1.00 70.31 115 TYR A CA 1
ATOM 945 C C . TYR A 1 115 ? 38.208 7.161 -32.395 1.00 70.31 115 TYR A C 1
ATOM 947 O O . TYR A 1 115 ? 38.706 8.101 -33.017 1.00 70.31 115 TYR A O 1
ATOM 955 N N . GLY A 1 116 ? 37.571 7.340 -31.247 1.00 67.00 116 GLY A N 1
ATOM 956 C CA . GLY A 1 116 ? 37.480 8.671 -30.682 1.00 67.00 116 GLY A CA 1
ATOM 957 C C . GLY A 1 116 ? 36.806 8.761 -29.326 1.00 67.00 116 GLY A C 1
ATOM 958 O O . GLY A 1 116 ? 36.253 7.788 -28.835 1.00 67.00 116 GLY A O 1
ATOM 959 N N . ASP A 1 117 ? 36.823 9.959 -28.752 1.00 59.31 117 ASP A N 1
ATOM 960 C CA . ASP 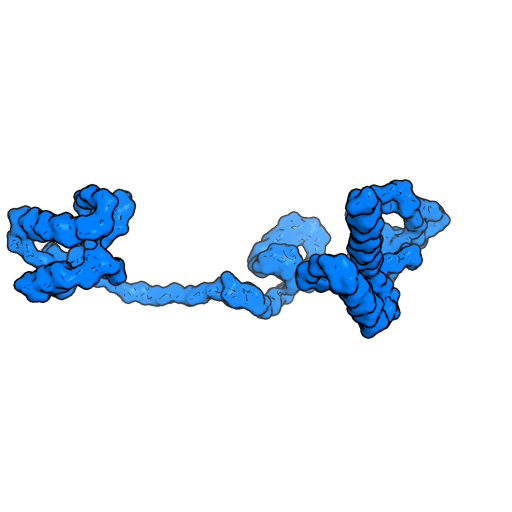A 1 117 ? 36.240 10.233 -27.439 1.00 59.31 117 ASP A CA 1
ATOM 961 C C . ASP A 1 117 ? 34.872 10.903 -27.620 1.00 59.31 117 ASP A C 1
ATOM 963 O O . ASP A 1 117 ? 34.788 11.931 -28.294 1.00 59.31 117 ASP A O 1
ATOM 967 N N . VAL A 1 118 ? 33.809 10.367 -27.013 1.00 58.59 118 VAL A N 1
ATOM 968 C CA . VAL A 1 118 ? 32.452 10.950 -27.052 1.00 58.59 118 VAL A CA 1
ATOM 969 C C . VAL A 1 118 ? 32.145 11.635 -25.722 1.00 58.59 118 VAL A C 1
ATOM 971 O O . VAL A 1 118 ? 32.315 11.053 -24.653 1.00 58.59 118 VAL A O 1
ATOM 974 N N . ASN A 1 119 ? 31.646 12.875 -25.757 1.00 55.59 119 ASN A N 1
ATOM 975 C CA . ASN A 1 119 ? 31.224 13.567 -24.534 1.00 55.59 119 ASN A CA 1
ATOM 976 C C . ASN A 1 119 ? 29.719 13.420 -24.320 1.00 55.59 119 ASN A C 1
ATOM 978 O O . ASN A 1 119 ? 28.922 14.258 -24.747 1.00 55.59 119 ASN A O 1
ATOM 982 N N . ILE A 1 120 ? 29.336 12.349 -23.630 1.00 57.12 120 ILE A N 1
ATOM 983 C CA . ILE A 1 120 ? 27.936 12.067 -23.325 1.00 57.12 120 ILE A CA 1
ATOM 984 C C . ILE A 1 120 ? 27.466 12.999 -22.194 1.00 57.12 120 ILE A C 1
ATOM 986 O O . ILE A 1 120 ? 27.668 12.729 -21.009 1.00 57.12 120 ILE A O 1
ATOM 990 N N . LYS A 1 121 ? 26.795 14.103 -22.539 1.00 55.12 121 LYS A N 1
ATOM 991 C CA . LYS A 1 121 ? 26.089 14.941 -21.553 1.00 55.12 121 LYS A CA 1
ATOM 992 C C . LYS A 1 121 ? 24.767 14.278 -21.178 1.00 55.12 121 LYS A C 1
ATOM 994 O O . LYS A 1 121 ? 23.860 14.227 -22.005 1.00 55.12 121 LYS A O 1
ATOM 999 N N . ILE A 1 122 ? 24.620 13.803 -19.938 1.00 58.47 122 ILE A N 1
ATOM 1000 C CA . ILE A 1 122 ? 23.394 13.110 -19.514 1.00 58.47 122 ILE A CA 1
ATOM 1001 C C . ILE A 1 122 ? 22.546 13.965 -18.565 1.00 58.47 122 ILE A C 1
ATOM 1003 O O . ILE A 1 122 ? 23.019 14.612 -17.633 1.00 58.47 122 ILE A O 1
ATOM 1007 N N . ILE A 1 123 ? 21.239 13.971 -18.821 1.00 67.62 123 ILE A N 1
ATOM 1008 C CA . ILE A 1 123 ? 20.240 14.720 -18.056 1.00 67.62 123 ILE A CA 1
ATOM 1009 C C . ILE A 1 123 ? 19.762 13.858 -16.877 1.00 67.62 123 ILE A C 1
ATOM 1011 O O . ILE A 1 123 ? 19.410 12.690 -17.057 1.00 67.62 123 ILE A O 1
ATOM 1015 N N . ASN A 1 124 ? 19.702 14.431 -15.671 1.00 71.25 124 ASN A N 1
ATOM 1016 C CA . ASN A 1 124 ? 19.294 13.718 -14.450 1.00 71.25 124 ASN A CA 1
ATOM 1017 C C . ASN A 1 124 ? 17.916 13.052 -14.543 1.00 71.25 124 ASN A C 1
ATOM 1019 O O . ASN A 1 124 ? 17.724 11.970 -13.987 1.00 71.25 124 ASN A O 1
ATOM 1023 N N . ASP A 1 125 ? 16.976 13.667 -15.260 1.00 74.50 125 ASP A N 1
ATOM 1024 C CA . ASP A 1 125 ? 15.629 13.126 -15.464 1.00 74.50 125 ASP A CA 1
ATOM 1025 C C . ASP A 1 125 ? 15.661 11.775 -16.189 1.00 74.50 125 ASP A C 1
ATOM 1027 O O . ASP A 1 125 ? 14.912 10.860 -15.849 1.00 74.50 125 ASP A O 1
ATOM 1031 N N . LEU A 1 126 ? 16.583 11.596 -17.136 1.00 78.50 126 LEU A N 1
ATOM 1032 C CA . LEU A 1 126 ? 16.702 10.351 -17.887 1.00 78.50 126 LEU A CA 1
ATOM 1033 C C . LEU A 1 126 ? 17.179 9.201 -16.995 1.00 78.50 126 LEU A C 1
ATOM 1035 O O . LEU A 1 126 ? 16.631 8.102 -17.052 1.00 78.50 126 LEU A O 1
ATOM 1039 N N . TRP A 1 127 ? 18.168 9.448 -16.135 1.00 79.38 127 TRP A N 1
ATOM 1040 C CA . TRP A 1 127 ? 18.642 8.449 -15.175 1.00 79.38 127 TRP A CA 1
ATOM 1041 C C . TRP A 1 127 ? 17.636 8.175 -14.066 1.00 79.38 127 TRP A C 1
ATOM 1043 O O . TRP A 1 127 ? 17.507 7.029 -13.638 1.00 79.38 127 TRP A O 1
ATOM 1053 N N . HIS A 1 128 ? 16.893 9.197 -13.633 1.00 83.25 128 HIS A N 1
ATOM 1054 C CA . HIS A 1 128 ? 15.757 9.008 -12.745 1.00 83.25 128 HIS A CA 1
ATOM 1055 C C . HIS A 1 128 ? 14.790 7.973 -13.327 1.00 83.25 128 HIS A C 1
ATOM 1057 O O . HIS A 1 128 ? 14.467 7.015 -12.632 1.00 83.25 128 HIS A O 1
ATOM 1063 N N . LEU A 1 129 ? 14.401 8.104 -14.601 1.00 82.19 129 LEU A N 1
ATOM 1064 C CA . LEU A 1 129 ? 13.518 7.147 -15.277 1.00 82.19 129 LEU A CA 1
ATOM 1065 C C . LEU A 1 129 ? 14.181 5.769 -15.466 1.00 82.19 129 LEU A C 1
ATOM 1067 O O . LEU A 1 129 ? 13.614 4.757 -15.059 1.00 82.19 129 LEU A O 1
ATOM 1071 N N . ARG A 1 130 ? 15.401 5.718 -16.019 1.00 83.44 130 ARG A N 1
ATOM 1072 C CA . ARG A 1 130 ? 16.107 4.461 -16.351 1.00 83.44 130 ARG A CA 1
ATOM 1073 C C . ARG A 1 130 ? 16.458 3.606 -15.133 1.00 83.44 130 ARG A C 1
ATOM 1075 O O . ARG A 1 130 ? 16.453 2.385 -15.231 1.00 83.44 130 ARG A O 1
ATOM 1082 N N . LEU A 1 131 ? 16.736 4.221 -13.983 1.00 83.31 131 LEU A N 1
ATOM 1083 C CA . LEU A 1 131 ? 17.066 3.516 -12.734 1.00 83.31 131 LEU A CA 1
ATOM 1084 C C . LEU A 1 131 ? 15.837 3.265 -11.850 1.00 83.31 131 LEU A C 1
ATOM 1086 O O . LEU A 1 131 ? 15.964 3.115 -10.633 1.00 83.31 131 LEU A O 1
ATOM 1090 N N . GLY A 1 132 ? 14.639 3.244 -12.437 1.00 86.06 132 GLY A N 1
ATOM 1091 C CA . GLY A 1 132 ? 13.417 2.894 -11.715 1.00 86.06 132 GLY A CA 1
ATOM 1092 C C . GLY A 1 132 ? 12.957 3.987 -10.754 1.00 86.06 132 GLY A C 1
ATOM 1093 O O . GLY A 1 132 ? 12.628 3.724 -9.594 1.00 86.06 132 GLY A O 1
ATOM 1094 N N . HIS A 1 133 ? 12.928 5.232 -11.225 1.00 88.12 133 HIS A N 1
ATOM 1095 C CA . HIS A 1 133 ? 12.440 6.389 -10.474 1.00 88.12 133 HIS A CA 1
ATOM 1096 C C . HIS A 1 133 ? 13.205 6.641 -9.168 1.00 88.12 133 HIS A C 1
ATOM 1098 O O . HIS A 1 133 ? 12.626 6.911 -8.105 1.00 88.12 133 HIS A O 1
ATOM 1104 N N . ILE A 1 134 ? 14.527 6.511 -9.231 1.00 86.12 134 ILE A N 1
ATOM 1105 C CA . ILE A 1 134 ? 15.423 6.651 -8.085 1.00 86.12 134 ILE A CA 1
ATOM 1106 C C . ILE A 1 134 ? 15.453 8.101 -7.555 1.00 86.12 134 ILE A C 1
ATOM 1108 O O . ILE A 1 134 ? 15.356 9.068 -8.309 1.00 86.12 134 ILE A O 1
ATOM 1112 N N . ASN A 1 135 ? 15.574 8.272 -6.234 1.00 83.62 135 ASN A N 1
ATOM 1113 C CA . ASN A 1 135 ? 15.646 9.594 -5.596 1.00 83.62 135 ASN A CA 1
ATOM 1114 C C . ASN A 1 135 ? 16.920 10.352 -6.028 1.00 83.62 135 ASN A C 1
ATOM 1116 O O . ASN A 1 135 ? 17.998 9.762 -6.101 1.00 83.62 135 ASN A O 1
ATOM 1120 N N . GLN A 1 136 ? 16.816 11.673 -6.206 1.00 80.81 136 GLN A N 1
ATOM 1121 C CA . GLN A 1 136 ? 17.936 12.582 -6.461 1.00 80.81 136 GLN A CA 1
ATOM 1122 C C . GLN A 1 136 ? 19.112 12.398 -5.492 1.00 80.81 136 GLN A C 1
ATOM 1124 O O . GLN A 1 136 ? 20.262 12.425 -5.917 1.00 80.81 136 GLN A O 1
ATOM 1129 N N . GLN A 1 137 ? 18.859 12.186 -4.197 1.00 82.88 137 GLN A N 1
ATOM 1130 C CA . GLN A 1 137 ? 19.945 11.961 -3.232 1.00 82.88 137 GLN A CA 1
ATOM 1131 C C . GLN A 1 137 ? 20.748 10.694 -3.546 1.00 82.88 137 GLN A C 1
ATOM 1133 O O . GLN A 1 137 ? 21.971 10.698 -3.442 1.00 82.88 137 GLN A O 1
ATOM 1138 N N . ARG A 1 138 ? 20.070 9.623 -3.973 1.00 84.56 138 ARG A N 1
ATOM 1139 C CA . ARG A 1 138 ? 20.738 8.385 -4.383 1.00 84.56 138 ARG A CA 1
ATOM 1140 C C . ARG A 1 138 ? 21.462 8.549 -5.717 1.00 84.56 138 ARG A C 1
ATOM 1142 O O . ARG A 1 138 ? 22.557 8.025 -5.854 1.00 84.56 138 ARG A O 1
ATOM 1149 N N . LEU A 1 139 ? 20.912 9.317 -6.660 1.00 80.81 139 LEU A N 1
ATOM 1150 C CA . LEU A 1 139 ? 21.619 9.667 -7.901 1.00 80.81 139 LEU A CA 1
ATOM 1151 C C . LEU A 1 139 ? 22.932 10.404 -7.617 1.00 80.81 139 LEU A C 1
ATOM 1153 O O . LEU A 1 139 ? 23.964 10.034 -8.166 1.00 80.81 139 LEU A O 1
ATOM 1157 N N . LYS A 1 140 ? 22.927 11.361 -6.678 1.00 78.38 140 LYS A N 1
ATOM 1158 C CA . LYS A 1 140 ? 24.154 12.034 -6.219 1.00 78.38 140 LYS A CA 1
ATOM 1159 C C . LYS A 1 140 ? 25.159 11.058 -5.599 1.00 78.38 140 LYS A C 1
ATOM 1161 O O . LYS A 1 140 ? 26.350 11.160 -5.861 1.00 78.38 140 LYS A O 1
ATOM 1166 N N . GLN A 1 141 ? 24.698 10.089 -4.806 1.00 83.25 141 GLN A N 1
ATOM 1167 C CA . GLN A 1 141 ? 25.578 9.055 -4.247 1.00 83.25 141 GLN A CA 1
ATOM 1168 C C . GLN A 1 141 ? 26.199 8.182 -5.346 1.00 83.25 141 GLN A C 1
ATOM 1170 O O . GLN A 1 141 ? 27.407 7.953 -5.328 1.00 83.25 141 GLN A O 1
ATOM 1175 N N . ILE A 1 142 ? 25.406 7.756 -6.332 1.00 80.31 142 ILE A N 1
ATOM 1176 C CA . ILE A 1 142 ? 25.899 6.993 -7.486 1.00 80.31 142 ILE A CA 1
ATOM 1177 C C . ILE A 1 142 ? 26.957 7.802 -8.241 1.00 80.31 142 ILE A C 1
ATOM 1179 O O . ILE A 1 142 ? 28.021 7.265 -8.529 1.00 80.31 142 ILE A O 1
ATOM 1183 N N . GLN A 1 143 ? 26.725 9.098 -8.467 1.00 75.06 143 GLN A N 1
ATOM 1184 C CA . GLN A 1 143 ? 27.708 9.993 -9.081 1.00 75.06 143 GLN A CA 1
ATOM 1185 C C . GLN A 1 143 ? 29.021 10.046 -8.284 1.00 75.06 143 GLN A C 1
ATOM 1187 O O . GLN A 1 143 ? 30.095 9.951 -8.866 1.00 75.06 143 GLN A O 1
ATOM 1192 N N . THR A 1 144 ? 28.961 10.146 -6.951 1.00 76.06 144 THR A N 1
ATOM 1193 C CA . THR A 1 144 ? 30.183 10.160 -6.122 1.00 76.06 144 THR A CA 1
ATOM 1194 C C . THR A 1 144 ? 30.941 8.830 -6.134 1.00 76.06 144 THR A C 1
ATOM 1196 O O . THR A 1 144 ? 32.167 8.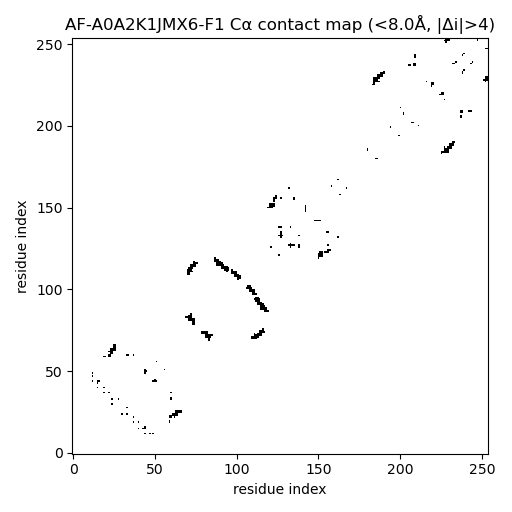820 -6.018 1.00 76.06 144 THR A O 1
ATOM 1199 N N . MET A 1 145 ? 30.230 7.707 -6.273 1.00 76.94 145 MET A N 1
ATOM 1200 C CA . MET A 1 145 ? 30.829 6.371 -6.351 1.00 76.94 145 MET A CA 1
ATOM 1201 C C . MET A 1 145 ? 31.425 6.101 -7.737 1.00 76.94 145 MET A C 1
ATOM 1203 O O . MET A 1 145 ? 32.489 5.491 -7.846 1.00 76.94 145 MET A O 1
ATOM 1207 N N . ALA A 1 146 ? 30.775 6.603 -8.785 1.00 70.31 146 ALA A N 1
ATOM 1208 C CA . ALA A 1 146 ? 31.213 6.547 -10.170 1.00 70.31 146 ALA A CA 1
ATOM 1209 C C . ALA A 1 146 ? 32.327 7.580 -10.436 1.00 70.31 146 ALA A C 1
ATOM 1211 O O . ALA A 1 146 ? 32.150 8.567 -11.150 1.00 70.31 146 ALA A O 1
ATOM 1212 N N . LYS A 1 147 ? 33.502 7.374 -9.828 1.00 56.22 147 LYS A N 1
ATOM 1213 C CA . LYS A 1 147 ? 34.687 8.215 -10.064 1.00 56.22 147 LYS A CA 1
ATOM 1214 C C . LYS A 1 147 ? 34.963 8.327 -11.574 1.00 56.22 147 LYS A C 1
ATOM 1216 O O . LYS A 1 147 ? 34.973 7.312 -12.259 1.00 56.22 147 LYS A O 1
ATOM 1221 N N . LYS A 1 148 ? 35.243 9.551 -12.051 1.00 57.16 148 LYS A N 1
ATOM 1222 C CA . LYS A 1 148 ? 35.504 9.952 -13.460 1.00 57.16 148 LYS A CA 1
ATOM 1223 C C . LYS A 1 148 ? 34.290 10.064 -14.390 1.00 57.16 148 LYS A C 1
ATOM 1225 O O . LYS A 1 148 ? 34.441 10.509 -15.519 1.00 57.16 148 LYS A O 1
ATOM 1230 N N . ILE A 1 149 ? 33.092 9.746 -13.917 1.00 59.84 149 ILE A N 1
ATOM 1231 C CA . ILE A 1 149 ? 31.880 9.803 -14.727 1.00 59.84 149 ILE A CA 1
ATOM 1232 C C . ILE A 1 149 ? 31.225 11.185 -14.547 1.00 59.84 149 ILE A C 1
ATOM 1234 O O . ILE A 1 149 ? 30.391 11.400 -13.668 1.00 59.84 149 ILE A O 1
ATOM 1238 N N . GLY A 1 150 ? 31.633 12.158 -15.369 1.00 57.00 150 GLY A N 1
ATOM 1239 C CA . GLY A 1 150 ? 31.096 13.530 -15.400 1.00 57.00 150 GLY A CA 1
ATOM 1240 C C . GLY A 1 150 ? 29.686 13.641 -15.995 1.00 57.00 150 GLY A C 1
ATOM 1241 O O . GLY A 1 150 ? 29.403 14.588 -16.719 1.00 57.00 150 GLY A O 1
ATOM 1242 N N . LEU A 1 151 ? 28.817 12.656 -15.747 1.00 56.88 151 LEU A N 1
ATOM 1243 C CA . LEU A 1 151 ? 27.593 12.447 -16.529 1.00 56.88 151 LEU A CA 1
ATOM 1244 C C . LEU A 1 151 ? 26.363 13.208 -16.025 1.00 56.88 151 LEU A C 1
ATOM 1246 O O . LEU A 1 151 ? 25.393 13.285 -16.766 1.00 56.88 151 LEU A O 1
ATOM 1250 N N . PHE A 1 152 ? 26.350 13.725 -14.795 1.00 60.84 152 PHE A N 1
ATOM 1251 C CA . PHE A 1 152 ? 25.127 14.246 -14.174 1.00 60.84 152 PHE A CA 1
ATOM 1252 C C . PHE A 1 152 ? 25.194 15.766 -14.004 1.00 60.84 152 PHE A C 1
ATOM 1254 O O . PHE A 1 152 ? 26.025 16.275 -13.250 1.00 60.84 152 PHE A O 1
ATOM 1261 N N . ASP A 1 153 ? 24.301 16.478 -14.697 1.00 61.00 153 ASP A N 1
ATOM 1262 C CA . ASP A 1 153 ? 24.083 17.922 -14.535 1.00 61.00 153 ASP A CA 1
ATOM 1263 C C . ASP A 1 153 ? 23.634 18.223 -13.084 1.00 61.00 153 ASP A C 1
ATOM 1265 O O . ASP A 1 153 ? 22.937 17.418 -12.472 1.00 61.00 153 ASP A O 1
ATOM 1269 N N . GLU A 1 154 ? 23.968 19.368 -12.483 1.00 59.97 154 GLU A N 1
ATOM 1270 C CA . GLU A 1 154 ? 23.549 19.662 -11.088 1.00 59.97 154 GLU A CA 1
ATOM 1271 C C . GLU A 1 154 ? 22.037 19.933 -10.949 1.00 59.97 154 GLU A C 1
ATOM 1273 O O . GLU A 1 154 ? 21.498 20.079 -9.842 1.00 59.97 154 GLU A O 1
ATOM 1278 N N . LYS A 1 155 ? 21.331 19.996 -12.081 1.00 64.25 155 LYS A N 1
ATOM 1279 C CA . LYS A 1 155 ? 19.908 20.322 -12.153 1.00 64.25 155 LYS A CA 1
ATOM 1280 C C . LYS A 1 155 ? 19.069 19.325 -11.358 1.00 64.25 155 LYS A C 1
ATOM 1282 O O . LYS A 1 155 ? 19.253 18.109 -11.420 1.00 64.25 155 LYS A O 1
ATOM 1287 N N . LYS A 1 156 ? 18.122 19.849 -10.578 1.00 66.31 156 LYS A N 1
ATOM 1288 C CA . LYS A 1 156 ? 17.150 19.020 -9.854 1.00 66.31 156 LYS A CA 1
ATOM 1289 C C . LYS A 1 156 ? 16.309 18.217 -10.841 1.00 66.31 156 LYS A C 1
ATOM 1291 O O . LYS A 1 156 ? 15.988 18.720 -11.911 1.00 66.31 156 LYS A O 1
ATOM 1296 N N . ILE A 1 157 ? 15.951 17.000 -10.435 1.00 71.31 157 ILE A N 1
ATOM 1297 C CA . ILE A 1 157 ? 14.992 16.174 -11.169 1.00 71.31 157 ILE A CA 1
ATOM 1298 C C . ILE A 1 157 ? 13.680 16.953 -11.236 1.00 71.31 157 ILE A C 1
ATOM 1300 O O . ILE A 1 157 ? 13.189 17.418 -10.200 1.00 71.31 157 ILE A O 1
ATOM 1304 N N . ILE A 1 158 ? 13.143 17.123 -12.438 1.00 73.88 158 ILE A N 1
ATOM 1305 C CA . ILE A 1 158 ? 11.852 17.774 -12.649 1.00 73.88 158 ILE A CA 1
ATOM 1306 C C . ILE A 1 158 ? 10.759 16.882 -12.043 1.00 73.88 158 ILE A C 1
ATOM 1308 O O . ILE A 1 158 ? 10.890 15.661 -11.989 1.00 73.88 158 ILE A O 1
ATOM 1312 N N . LEU A 1 159 ? 9.686 17.495 -11.534 1.00 76.75 159 LEU A N 1
ATOM 1313 C CA . LEU A 1 159 ? 8.548 16.810 -10.915 1.00 76.75 159 LEU A CA 1
ATOM 1314 C C . LEU A 1 159 ? 8.082 15.602 -11.750 1.00 76.75 159 LEU A C 1
ATOM 1316 O O . LEU A 1 159 ? 7.432 15.748 -12.780 1.00 76.75 159 LEU A O 1
ATOM 1320 N N . CYS A 1 160 ? 8.417 14.399 -11.283 1.00 84.88 160 CYS A N 1
ATOM 1321 C CA . CYS A 1 160 ? 8.066 13.152 -11.947 1.00 84.88 160 CYS A CA 1
ATOM 1322 C C . CYS A 1 160 ? 6.659 12.719 -11.526 1.00 84.88 160 CYS A C 1
ATOM 1324 O O . CYS A 1 160 ? 6.459 12.289 -10.389 1.00 84.88 160 CYS A O 1
ATOM 1326 N N . GLN A 1 161 ? 5.697 12.796 -12.445 1.00 84.75 161 GLN A N 1
ATOM 1327 C CA . GLN A 1 161 ? 4.296 12.460 -12.181 1.00 84.75 161 GLN A CA 1
ATOM 1328 C C . GLN A 1 161 ? 4.100 11.042 -11.591 1.00 84.75 161 GLN A C 1
ATOM 1330 O O . GLN A 1 161 ? 3.489 10.950 -10.526 1.00 84.75 161 GLN A O 1
ATOM 1335 N N . PRO A 1 162 ? 4.706 9.963 -12.136 1.00 85.19 162 PRO A N 1
ATOM 1336 C CA . PRO A 1 162 ? 4.643 8.634 -11.514 1.00 85.19 162 PRO A CA 1
ATOM 1337 C C . PRO A 1 162 ? 5.154 8.581 -10.066 1.00 85.19 162 PRO A C 1
ATOM 1339 O O . PRO A 1 162 ? 4.637 7.831 -9.240 1.00 85.19 162 PRO A O 1
ATOM 1342 N N . CYS A 1 163 ? 6.170 9.382 -9.723 1.00 87.75 163 CYS A N 1
ATOM 1343 C CA . CYS A 1 163 ? 6.652 9.466 -8.343 1.00 87.75 163 CYS A CA 1
ATOM 1344 C C . CYS A 1 163 ? 5.679 10.197 -7.429 1.00 87.75 163 CYS A C 1
ATOM 1346 O O . CYS A 1 163 ? 5.568 9.832 -6.264 1.00 87.75 163 CYS A O 1
ATOM 1348 N N . ILE A 1 164 ? 5.015 11.237 -7.926 1.00 84.75 164 ILE A N 1
ATOM 1349 C CA . ILE A 1 164 ? 4.011 11.969 -7.153 1.00 84.75 164 ILE A CA 1
ATOM 1350 C C . ILE A 1 164 ? 2.859 11.015 -6.841 1.00 84.75 164 ILE A C 1
ATOM 1352 O O . ILE A 1 164 ? 2.539 10.796 -5.682 1.00 84.75 164 ILE A O 1
ATOM 1356 N N . GLU A 1 165 ? 2.326 10.340 -7.853 1.00 85.56 165 GLU A N 1
ATOM 1357 C CA . GLU A 1 165 ? 1.195 9.427 -7.685 1.00 85.56 165 GLU A CA 1
ATOM 1358 C C . GLU A 1 165 ? 1.545 8.203 -6.820 1.00 85.56 165 GLU A C 1
ATOM 1360 O O . GLU A 1 165 ? 0.743 7.784 -5.988 1.00 85.56 165 GLU A O 1
ATOM 1365 N N . GLY A 1 166 ? 2.753 7.645 -6.969 1.00 83.69 166 GLY A N 1
ATOM 1366 C CA . GLY A 1 166 ? 3.147 6.405 -6.291 1.00 83.69 166 GLY A CA 1
ATOM 1367 C C . GLY A 1 166 ? 3.926 6.562 -4.980 1.00 83.69 166 GLY A C 1
ATOM 1368 O O . GLY A 1 166 ? 4.011 5.605 -4.210 1.00 83.69 166 GLY A O 1
ATOM 1369 N N . LYS A 1 167 ? 4.551 7.719 -4.721 1.00 83.44 167 LYS A N 1
ATOM 1370 C CA . LYS A 1 167 ? 5.469 7.924 -3.577 1.00 83.44 167 LYS A CA 1
ATOM 1371 C C . LYS A 1 167 ? 5.144 9.154 -2.730 1.00 83.44 167 LYS A C 1
ATOM 1373 O O . LYS A 1 167 ? 5.834 9.388 -1.736 1.00 83.44 167 LYS A O 1
ATOM 1378 N N . GLN A 1 168 ? 4.129 9.942 -3.082 1.00 81.44 168 GLN A N 1
ATOM 1379 C CA . GLN A 1 168 ? 3.693 11.045 -2.233 1.00 81.44 168 GLN A CA 1
ATOM 1380 C C . GLN A 1 168 ? 3.171 10.504 -0.899 1.00 81.44 168 GLN A C 1
ATOM 1382 O O . GLN A 1 168 ? 2.291 9.648 -0.846 1.00 81.44 168 GLN A O 1
ATOM 1387 N N . HIS A 1 169 ? 3.708 11.032 0.199 1.00 79.00 169 HIS A N 1
ATOM 1388 C CA . HIS A 1 169 ? 3.207 10.761 1.538 1.00 79.00 169 HIS A CA 1
ATOM 1389 C C . HIS A 1 169 ? 2.570 12.023 2.115 1.00 79.00 169 HIS A C 1
ATOM 1391 O O . HIS A 1 169 ? 2.995 13.147 1.842 1.00 79.00 169 HIS A O 1
ATOM 1397 N N . LYS A 1 170 ? 1.558 11.841 2.963 1.00 80.56 170 LYS A N 1
ATOM 1398 C CA . LYS A 1 170 ? 1.027 12.935 3.779 1.00 80.56 170 LYS A CA 1
ATOM 1399 C C . LYS A 1 170 ? 2.085 13.351 4.805 1.00 80.56 170 LYS A C 1
ATOM 1401 O O . LYS A 1 170 ? 2.856 12.513 5.280 1.00 80.56 170 LYS A O 1
ATOM 1406 N N . GLU A 1 171 ? 2.138 14.630 5.159 1.00 81.25 171 GLU A N 1
ATOM 1407 C CA . GLU A 1 171 ? 2.917 15.053 6.324 1.00 81.25 171 GLU A CA 1
ATOM 1408 C C . GLU A 1 171 ? 2.413 14.364 7.598 1.00 81.25 171 GLU A C 1
ATOM 1410 O O . GLU A 1 171 ? 1.248 13.957 7.701 1.00 81.25 171 GLU A O 1
ATOM 1415 N N . LYS A 1 172 ? 3.302 14.230 8.589 1.00 81.06 172 LYS A N 1
ATOM 1416 C CA . LYS A 1 172 ? 2.921 13.693 9.895 1.00 81.06 172 LYS A CA 1
ATOM 1417 C C . LYS A 1 172 ? 1.875 14.616 10.508 1.00 81.06 172 LYS A C 1
ATOM 1419 O O . LYS A 1 172 ? 2.143 15.788 10.753 1.00 81.06 172 LYS A O 1
ATOM 1424 N N . VAL A 1 173 ? 0.695 14.072 10.791 1.00 81.06 173 VAL A N 1
ATOM 1425 C CA . VAL A 1 173 ? -0.313 14.794 11.568 1.00 81.06 173 VAL A CA 1
ATOM 1426 C C . VAL A 1 173 ? 0.281 15.058 12.957 1.00 81.06 173 VAL A C 1
ATOM 1428 O O . VAL A 1 173 ? 0.789 14.111 13.568 1.00 81.06 173 VAL A O 1
ATOM 1431 N N . PRO A 1 174 ? 0.252 16.305 13.464 1.00 79.94 174 PRO A N 1
ATOM 1432 C CA . PRO A 1 174 ? 0.726 16.593 14.807 1.00 79.94 174 PRO A CA 1
ATOM 1433 C C . PRO A 1 174 ? -0.043 15.719 15.795 1.00 79.94 174 PRO A C 1
ATOM 1435 O O . PRO A 1 174 ? -1.275 15.736 15.844 1.00 79.94 174 PRO A O 1
ATOM 1438 N N . ILE A 1 175 ? 0.696 14.911 16.554 1.00 73.12 175 ILE A N 1
ATOM 1439 C CA . ILE A 1 175 ? 0.121 14.022 17.557 1.00 73.12 175 ILE A CA 1
ATOM 1440 C C . ILE A 1 175 ? -0.445 14.923 18.656 1.00 73.12 175 ILE A C 1
ATOM 1442 O O . ILE A 1 175 ? 0.299 15.442 19.486 1.00 73.12 175 ILE A O 1
ATOM 1446 N N . GLN A 1 176 ? -1.763 15.134 18.664 1.00 67.00 176 GLN A N 1
ATOM 1447 C CA . GLN A 1 176 ? -2.425 15.671 19.848 1.00 67.00 176 GLN A CA 1
ATOM 1448 C C . GLN A 1 176 ? -2.160 14.686 20.987 1.00 67.00 176 GLN A C 1
ATOM 1450 O O . GLN A 1 176 ? -2.402 13.487 20.830 1.00 67.00 176 GLN A O 1
ATOM 1455 N N . GLY A 1 177 ? -1.587 15.186 22.086 1.00 61.53 177 GLY A N 1
ATOM 1456 C CA . GLY A 1 177 ? -1.057 14.369 23.176 1.00 61.53 177 GLY A CA 1
ATOM 1457 C C . GLY A 1 177 ? -1.986 13.214 23.548 1.00 61.53 177 GLY A C 1
ATOM 1458 O O . GLY A 1 177 ? -3.200 13.384 23.680 1.00 61.53 177 GLY A O 1
ATOM 1459 N N . THR A 1 178 ? -1.415 12.018 23.699 1.00 62.41 178 THR A N 1
ATOM 1460 C CA . THR A 1 178 ? -2.155 10.836 24.145 1.00 62.41 178 THR A CA 1
ATOM 1461 C C . THR A 1 178 ? -2.911 11.186 25.424 1.00 62.41 178 THR A C 1
ATOM 1463 O O . THR A 1 178 ? -2.278 11.560 26.412 1.00 62.41 178 THR A O 1
ATOM 1466 N N . LYS A 1 179 ? -4.248 11.079 25.416 1.00 63.34 179 LYS A N 1
ATOM 1467 C CA . LYS A 1 179 ? -5.088 11.223 26.617 1.00 63.34 179 LYS A CA 1
ATOM 1468 C C . LYS A 1 179 ? -4.710 10.131 27.621 1.00 63.34 179 LYS A C 1
ATOM 1470 O O . LYS A 1 179 ? -5.309 9.061 27.630 1.00 63.34 179 LYS A O 1
ATOM 1475 N N . ARG A 1 180 ? -3.680 10.380 28.428 1.00 67.00 180 ARG A N 1
ATOM 1476 C CA . ARG A 1 180 ? -3.265 9.500 29.514 1.00 67.00 180 ARG A CA 1
ATOM 1477 C C . ARG A 1 180 ? -4.130 9.839 30.718 1.00 67.00 180 ARG A C 1
ATOM 1479 O O . ARG A 1 180 ? -4.016 10.923 31.280 1.00 67.00 180 ARG A O 1
ATOM 1486 N N . THR A 1 181 ? -5.035 8.937 31.067 1.00 79.81 181 THR A N 1
ATOM 1487 C CA . THR A 1 181 ? -5.872 9.098 32.255 1.00 79.81 181 THR A CA 1
ATOM 1488 C C . THR A 1 181 ? -5.048 8.868 33.513 1.00 79.81 181 THR A C 1
ATOM 1490 O O . THR A 1 181 ? -4.177 7.998 33.536 1.00 79.81 181 THR A O 1
ATOM 1493 N N . ILE A 1 182 ? -5.328 9.642 34.558 1.00 79.44 182 ILE A N 1
ATOM 1494 C CA . ILE A 1 182 ? -4.609 9.569 35.838 1.00 79.44 182 ILE A CA 1
ATOM 1495 C C . ILE A 1 182 ? -5.303 8.570 36.773 1.00 79.44 182 ILE A C 1
ATOM 1497 O O . ILE A 1 182 ? -4.650 7.904 37.573 1.00 79.44 182 ILE A O 1
ATOM 1501 N N . LEU A 1 183 ? -6.629 8.431 36.657 1.00 84.38 183 LEU A N 1
ATOM 1502 C CA . LEU A 1 183 ? -7.409 7.555 37.521 1.00 84.38 183 LEU A CA 1
ATOM 1503 C C . LEU A 1 183 ? -7.476 6.127 36.973 1.00 84.38 183 LEU A C 1
ATOM 1505 O O . LEU A 1 183 ? -7.637 5.884 35.773 1.00 84.38 183 LEU A O 1
ATOM 1509 N N . LEU A 1 184 ? -7.410 5.164 37.892 1.00 85.12 184 LEU A N 1
ATOM 1510 C CA . LEU A 1 184 ? -7.515 3.745 37.579 1.00 85.12 184 LEU A CA 1
ATOM 1511 C C . LEU A 1 184 ? -8.883 3.423 36.944 1.00 85.12 184 LEU A C 1
ATOM 1513 O O . LEU A 1 184 ? -9.926 3.848 37.441 1.00 85.12 184 LEU A O 1
ATOM 1517 N N . LEU A 1 185 ? -8.870 2.653 35.848 1.00 86.69 185 LEU A N 1
ATOM 1518 C CA . LEU A 1 185 ? -10.047 2.255 35.051 1.00 86.69 185 LEU A CA 1
ATOM 1519 C C . LEU A 1 185 ? -10.864 3.414 34.439 1.00 86.69 185 LEU A C 1
ATOM 1521 O O . LEU A 1 185 ? -12.014 3.221 34.032 1.00 86.69 185 LEU A O 1
ATOM 1525 N N . GLU A 1 186 ? -10.288 4.613 34.332 1.00 88.62 186 GLU A N 1
ATOM 1526 C CA . GLU A 1 186 ? -10.933 5.736 33.646 1.00 88.62 186 GLU A CA 1
ATOM 1527 C C . GLU A 1 186 ? -11.006 5.524 32.127 1.00 88.62 186 GLU A C 1
ATOM 1529 O O . GLU A 1 186 ? -12.054 5.766 31.522 1.00 88.62 186 GLU A O 1
ATOM 1534 N N . LEU A 1 187 ? -9.926 5.008 31.537 1.00 87.00 187 LEU A N 1
ATOM 1535 C CA . LEU A 1 187 ? -9.847 4.596 30.141 1.00 87.00 187 LEU A CA 1
ATOM 1536 C C . LEU A 1 187 ? -9.200 3.215 30.055 1.00 87.00 187 LEU A C 1
ATOM 1538 O O . LEU A 1 187 ? -8.061 3.023 30.475 1.00 87.00 187 LEU A O 1
ATOM 1542 N N . VAL A 1 188 ? -9.932 2.254 29.499 1.00 87.69 188 VAL A N 1
ATOM 1543 C CA . VAL A 1 188 ? -9.413 0.924 29.176 1.00 87.69 188 VAL A CA 1
ATOM 1544 C C . VAL A 1 188 ? -9.328 0.804 27.664 1.00 87.69 188 VAL A C 1
ATOM 1546 O O . VAL A 1 188 ? -10.330 0.969 26.973 1.00 87.69 188 VAL A O 1
ATOM 1549 N N . HIS A 1 189 ? -8.133 0.514 27.160 1.00 87.12 189 HIS A N 1
ATOM 1550 C CA . HIS A 1 189 ? -7.941 0.101 25.777 1.00 87.12 189 HIS A CA 1
ATOM 1551 C C . HIS A 1 189 ? -8.136 -1.411 25.701 1.00 87.12 189 HIS A C 1
ATOM 1553 O O . HIS A 1 189 ? -7.513 -2.150 26.464 1.00 87.12 189 HIS A O 1
ATOM 1559 N N . PHE A 1 190 ? -9.019 -1.861 24.821 1.00 86.69 190 PHE A N 1
ATOM 1560 C CA . PHE A 1 190 ? -9.323 -3.267 24.623 1.00 86.69 190 PHE A CA 1
ATOM 1561 C C . PHE A 1 190 ? -9.176 -3.589 23.140 1.00 86.69 190 PHE A C 1
ATOM 1563 O O . PHE A 1 190 ? -9.827 -2.959 22.315 1.00 86.69 190 PHE A O 1
ATOM 1570 N N . ASP A 1 191 ? -8.301 -4.537 22.822 1.00 85.69 191 ASP A N 1
ATOM 1571 C CA . ASP A 1 191 ? -7.903 -4.839 21.448 1.00 85.69 191 ASP A CA 1
ATOM 1572 C C . ASP A 1 191 ? -7.622 -6.342 21.285 1.00 85.69 191 ASP A C 1
ATOM 1574 O O . ASP A 1 191 ? -7.237 -7.020 22.247 1.00 85.69 191 ASP A O 1
ATOM 1578 N N . ILE A 1 192 ? -7.812 -6.863 20.071 1.00 82.00 192 ILE A N 1
ATOM 1579 C CA . ILE A 1 192 ? -7.367 -8.201 19.683 1.00 82.00 192 ILE A CA 1
ATOM 1580 C C . ILE A 1 192 ? -5.949 -8.077 19.134 1.00 82.00 192 ILE A C 1
ATOM 1582 O O . ILE A 1 192 ? -5.730 -7.856 17.947 1.00 82.00 192 ILE A O 1
ATOM 1586 N N . CYS A 1 193 ? -4.965 -8.278 20.003 1.00 75.62 193 CYS A N 1
ATOM 1587 C CA . CYS A 1 193 ? -3.561 -8.205 19.620 1.00 75.62 193 CYS A CA 1
ATOM 1588 C C . CYS A 1 193 ? -2.874 -9.578 19.671 1.00 75.62 193 CYS A C 1
ATOM 1590 O O . CYS A 1 193 ? -3.249 -10.458 20.453 1.00 75.62 193 CYS A O 1
ATOM 1592 N N . GLY A 1 194 ? -1.824 -9.750 18.865 1.00 59.69 194 GLY A N 1
ATOM 1593 C CA . GLY A 1 194 ? -0.847 -10.818 19.063 1.00 59.69 194 GLY A CA 1
ATOM 1594 C C . GLY A 1 194 ? 0.088 -10.454 20.218 1.00 59.69 194 GLY A C 1
ATOM 1595 O O . GLY A 1 194 ? 0.751 -9.434 20.136 1.00 59.69 194 GLY A O 1
ATOM 1596 N N . LEU A 1 195 ? 0.091 -11.263 21.286 1.00 48.47 195 LEU A N 1
ATOM 1597 C CA . LEU A 1 195 ? 0.984 -11.244 22.467 1.00 48.47 195 LEU A CA 1
ATOM 1598 C C . LEU A 1 195 ? 1.819 -9.955 22.690 1.00 48.47 195 LEU A C 1
ATOM 1600 O O . LEU A 1 195 ? 2.950 -9.851 22.222 1.00 48.47 195 LEU A O 1
ATOM 1604 N N . ILE A 1 196 ? 1.307 -9.018 23.499 1.00 55.56 196 ILE A N 1
ATOM 1605 C CA . ILE A 1 196 ? 2.054 -7.862 24.042 1.00 55.56 196 ILE A CA 1
ATOM 1606 C C . ILE A 1 196 ? 1.833 -7.796 25.567 1.00 55.56 196 ILE A C 1
ATOM 1608 O O . ILE A 1 196 ? 0.804 -8.263 26.052 1.00 55.56 196 ILE A O 1
ATOM 1612 N N . TYR A 1 197 ? 2.803 -7.239 26.311 1.00 55.56 197 TYR A N 1
ATOM 1613 C CA . TYR A 1 197 ? 2.891 -7.033 27.774 1.00 55.56 197 TYR A CA 1
ATOM 1614 C C . TYR A 1 197 ? 1.650 -6.391 28.451 1.00 55.56 197 TYR A C 1
ATOM 1616 O O . TYR A 1 197 ? 1.707 -5.277 28.968 1.00 55.56 197 TYR A O 1
ATOM 1624 N N . CYS A 1 198 ? 0.513 -7.083 28.460 1.00 70.94 198 CYS A N 1
ATOM 1625 C CA . CYS A 1 198 ? -0.772 -6.678 29.038 1.00 70.94 198 CYS A CA 1
ATOM 1626 C C . CYS A 1 198 ? -1.538 -7.920 29.536 1.00 70.94 198 CYS A C 1
ATOM 1628 O O . CYS A 1 198 ? -1.163 -9.052 29.233 1.00 70.94 198 CYS A O 1
ATOM 1630 N N . GLN A 1 199 ? -2.638 -7.733 30.279 1.00 74.75 199 GLN A N 1
ATOM 1631 C CA . GLN A 1 199 ? -3.547 -8.840 30.606 1.00 74.75 199 GLN A CA 1
ATOM 1632 C C . GLN A 1 199 ? -4.163 -9.391 29.313 1.00 74.75 199 GLN A C 1
ATOM 1634 O O . GLN A 1 199 ? -4.940 -8.698 28.659 1.00 74.75 199 GLN A O 1
ATOM 1639 N N . PHE A 1 200 ? -3.852 -10.640 28.970 1.00 81.19 200 PHE A N 1
ATOM 1640 C CA . PHE A 1 200 ? -4.359 -11.287 27.761 1.00 81.19 200 PHE A CA 1
ATOM 1641 C C . PHE A 1 200 ? -5.353 -12.406 28.087 1.00 81.19 200 PHE A C 1
ATOM 1643 O O . PHE A 1 200 ? -5.310 -13.028 29.151 1.00 81.19 200 PHE A O 1
ATOM 1650 N N . TYR A 1 201 ? -6.257 -12.664 27.142 1.00 82.75 201 TYR A N 1
ATOM 1651 C CA . TYR A 1 201 ? -7.173 -13.801 27.155 1.00 82.75 201 TYR A CA 1
ATOM 1652 C C . TYR A 1 201 ? -7.040 -14.538 25.828 1.00 82.75 201 TYR A C 1
ATOM 1654 O O . TYR A 1 201 ? -7.284 -13.960 24.771 1.00 82.75 201 TYR A O 1
ATOM 1662 N N . LEU A 1 202 ? -6.673 -15.819 25.877 1.00 85.00 202 LEU A N 1
ATOM 1663 C CA . LEU A 1 202 ? -6.608 -16.647 24.676 1.00 85.00 202 LEU A CA 1
ATOM 1664 C C . LEU A 1 202 ? -8.023 -16.962 24.175 1.00 85.00 202 LEU A C 1
ATOM 1666 O O . LEU A 1 202 ? -8.913 -17.352 24.940 1.00 85.00 202 LEU A O 1
ATOM 1670 N N . MET A 1 203 ? -8.227 -16.786 22.872 1.00 86.38 203 MET A N 1
ATOM 1671 C CA . MET A 1 203 ? -9.505 -16.987 22.195 1.00 86.38 203 MET A CA 1
ATOM 1672 C C . MET A 1 203 ? -9.281 -17.746 20.889 1.00 86.38 203 MET A C 1
ATOM 1674 O O . MET A 1 203 ? -8.361 -17.438 20.143 1.00 86.38 203 MET A O 1
ATOM 1678 N N . LYS A 1 204 ? -10.149 -18.722 20.601 1.00 84.94 204 LYS A N 1
ATOM 1679 C CA . LYS A 1 204 ? -10.123 -19.474 19.334 1.00 84.94 204 LYS A CA 1
ATOM 1680 C C . LYS A 1 204 ? -10.792 -18.714 18.180 1.00 84.94 204 LYS A C 1
ATOM 1682 O O . LYS A 1 204 ? -10.407 -18.887 17.033 1.00 84.94 204 LYS A O 1
ATOM 1687 N N . TYR A 1 205 ? -11.791 -17.885 18.486 1.00 87.06 205 TYR A N 1
ATOM 1688 C CA . TYR A 1 205 ? -12.580 -17.137 17.504 1.00 87.06 205 TYR A CA 1
ATOM 1689 C C . TYR A 1 205 ? -12.808 -15.705 17.989 1.00 87.06 205 TYR A C 1
ATOM 1691 O O . TYR A 1 205 ? -13.033 -15.498 19.185 1.00 87.06 205 TYR A O 1
ATOM 1699 N N . LYS A 1 206 ? -12.822 -14.739 17.058 1.00 85.56 206 LYS A N 1
ATOM 1700 C CA . LYS A 1 206 ? -13.088 -13.316 17.346 1.00 85.56 206 LYS A CA 1
ATOM 1701 C C . LYS A 1 206 ? -14.464 -13.071 17.973 1.00 85.56 206 LYS A C 1
ATOM 1703 O O . LYS A 1 206 ? -14.617 -12.181 18.798 1.00 85.56 206 LYS A O 1
ATOM 1708 N N . SER A 1 207 ? -15.449 -13.921 17.685 1.00 86.44 207 SER A N 1
ATOM 1709 C CA . SER A 1 207 ? -16.789 -13.844 18.286 1.00 86.44 207 SER A CA 1
ATOM 1710 C C . SER A 1 207 ? -16.807 -14.017 19.812 1.00 86.44 207 SER A C 1
ATOM 1712 O O . SER A 1 207 ? -17.779 -13.643 20.460 1.00 86.44 207 SER A O 1
ATOM 1714 N N . LYS A 1 208 ? -15.737 -14.547 20.424 1.00 88.25 208 LYS A N 1
ATOM 1715 C CA . LYS A 1 208 ? -15.648 -14.737 21.885 1.00 88.25 208 LYS A CA 1
ATOM 1716 C C . LYS A 1 208 ? -15.233 -13.486 22.663 1.00 88.25 208 LYS A C 1
ATOM 1718 O O . LYS A 1 208 ? -15.138 -13.538 23.891 1.00 88.25 208 LYS A O 1
ATOM 1723 N N . VAL A 1 209 ? -15.003 -12.368 21.980 1.00 89.50 209 VAL A N 1
ATOM 1724 C CA . VAL A 1 209 ? -14.595 -11.093 22.585 1.00 89.50 209 VAL A CA 1
ATOM 1725 C C . VAL A 1 209 ? -15.527 -10.658 23.715 1.00 89.50 209 VAL A C 1
ATOM 1727 O O . VAL A 1 209 ? -15.053 -10.332 24.805 1.00 89.50 209 VAL A O 1
ATOM 1730 N N . PHE A 1 210 ? -16.845 -10.717 23.508 1.00 89.19 210 PHE A N 1
ATOM 1731 C CA . PHE A 1 210 ? -17.827 -10.297 24.512 1.00 89.19 210 PHE A CA 1
ATOM 1732 C C . PHE A 1 210 ? -17.760 -11.135 25.802 1.00 89.19 210 PHE A C 1
ATOM 1734 O O . PHE A 1 210 ? -17.780 -10.598 26.918 1.00 89.19 210 PHE A O 1
ATOM 1741 N N . GLU A 1 211 ? -17.613 -12.455 25.661 1.00 90.69 211 GLU A N 1
ATOM 1742 C CA . GLU A 1 211 ? -17.455 -13.388 26.781 1.00 90.69 211 GLU A CA 1
ATOM 1743 C C . GLU A 1 211 ? -16.205 -13.036 27.604 1.00 90.69 211 GLU A C 1
ATOM 1745 O O . GLU A 1 211 ? -16.268 -12.907 28.833 1.00 90.69 211 GLU A O 1
ATOM 1750 N N . LYS A 1 212 ? -15.068 -12.812 26.930 1.00 90.94 212 LYS A N 1
ATOM 1751 C CA . LYS A 1 212 ? -13.801 -12.480 27.599 1.00 90.94 212 LYS A CA 1
ATOM 1752 C C . LYS A 1 212 ? -13.817 -11.097 28.231 1.00 90.94 212 LYS A C 1
ATOM 1754 O O . LYS A 1 212 ? -13.362 -10.954 29.366 1.00 90.94 212 LYS A O 1
ATOM 1759 N N . PHE A 1 213 ? -14.419 -10.108 27.578 1.00 90.19 213 PHE A N 1
ATOM 1760 C CA . PHE A 1 213 ? -14.605 -8.786 28.166 1.00 90.19 213 PHE A CA 1
ATOM 1761 C C . PHE A 1 213 ? -15.451 -8.847 29.448 1.00 90.19 213 PHE A C 1
ATOM 1763 O O . PHE A 1 213 ? -15.120 -8.221 30.458 1.00 90.19 213 PHE A O 1
ATOM 1770 N N . THR A 1 214 ? -16.514 -9.654 29.456 1.00 89.88 214 THR A N 1
ATOM 1771 C CA . THR A 1 214 ? -17.367 -9.833 30.639 1.00 89.88 214 THR A CA 1
ATOM 1772 C C . THR A 1 214 ? -16.602 -10.462 31.807 1.00 89.88 214 THR A C 1
ATOM 1774 O O . THR A 1 214 ? -16.780 -10.041 32.957 1.00 89.88 214 THR A O 1
ATOM 1777 N N . LEU A 1 215 ? -15.724 -11.433 31.533 1.00 90.88 215 LEU A N 1
ATOM 1778 C CA . LEU A 1 215 ? -14.826 -12.018 32.535 1.00 90.88 215 LEU A CA 1
ATOM 1779 C C . LEU A 1 215 ? -13.841 -10.979 33.080 1.00 90.88 215 LEU A C 1
ATOM 1781 O O . LEU A 1 215 ? -13.761 -10.797 34.297 1.00 90.88 215 LEU A O 1
ATOM 1785 N N . TYR A 1 216 ? -13.165 -10.246 32.193 1.00 90.44 216 TYR A N 1
ATOM 1786 C CA . TYR A 1 216 ? -12.236 -9.178 32.560 1.00 90.44 216 TYR A CA 1
ATOM 1787 C C . TYR A 1 216 ? -12.898 -8.124 33.454 1.00 90.44 216 TYR A C 1
ATOM 1789 O O . TYR A 1 216 ? -12.399 -7.799 34.529 1.00 90.44 216 TYR A O 1
ATOM 1797 N N . LYS A 1 217 ? -14.086 -7.651 33.073 1.00 90.50 217 LYS A N 1
ATOM 1798 C CA . LYS A 1 217 ? -14.856 -6.666 33.839 1.00 90.50 217 LYS A CA 1
ATOM 1799 C C . LYS A 1 217 ? -15.186 -7.137 35.257 1.00 90.50 217 LYS A C 1
ATOM 1801 O O . LYS A 1 217 ? -15.130 -6.341 36.195 1.00 90.50 217 LYS A O 1
ATOM 1806 N N . LYS A 1 218 ? -15.563 -8.411 35.426 1.00 90.81 218 LYS A N 1
ATOM 1807 C CA . LYS A 1 218 ? -15.820 -9.000 36.753 1.00 90.81 218 LYS A CA 1
ATOM 1808 C C . LYS A 1 218 ? -14.534 -9.067 37.577 1.00 90.81 218 LYS A C 1
ATOM 1810 O O . LYS A 1 218 ? -14.556 -8.705 38.751 1.00 90.81 218 LYS A O 1
ATOM 1815 N N . PHE A 1 219 ? -13.438 -9.483 36.949 1.00 89.75 219 PHE A N 1
ATOM 1816 C CA . PHE A 1 219 ? -12.121 -9.583 37.565 1.00 89.75 219 PHE A CA 1
ATOM 1817 C C . PHE A 1 219 ? -11.620 -8.225 38.086 1.00 89.75 219 PHE A C 1
ATOM 1819 O O . PHE A 1 219 ? -11.395 -8.087 39.288 1.00 89.75 219 PHE A O 1
ATOM 1826 N N . VAL A 1 220 ? -11.564 -7.188 37.239 1.00 89.50 220 VAL A N 1
ATOM 1827 C CA . VAL A 1 220 ? -11.044 -5.865 37.646 1.00 89.50 220 VAL A CA 1
ATOM 1828 C C . VAL A 1 220 ? -11.905 -5.188 38.705 1.00 89.50 220 VAL A C 1
ATOM 1830 O O . VAL A 1 220 ? -11.378 -4.538 39.608 1.00 89.50 220 VAL A O 1
ATOM 1833 N N . LYS A 1 221 ? -13.228 -5.391 38.650 1.00 89.75 221 LYS A N 1
ATOM 1834 C CA . LYS A 1 221 ? -14.145 -4.878 39.670 1.00 89.75 221 LYS A CA 1
ATOM 1835 C C . LYS A 1 221 ? -13.882 -5.527 41.029 1.00 89.75 221 LYS A C 1
ATOM 1837 O O . LYS A 1 221 ? -13.967 -4.845 42.041 1.00 89.75 221 LYS A O 1
ATOM 1842 N N . LYS A 1 222 ? -13.578 -6.829 41.060 1.00 91.19 222 LYS A N 1
ATOM 1843 C CA . LYS A 1 222 ? -13.270 -7.549 42.302 1.00 91.19 222 LYS A CA 1
ATOM 1844 C C . LYS A 1 222 ? -11.903 -7.155 42.863 1.00 91.19 222 LYS A C 1
ATOM 1846 O O . LYS A 1 222 ? -11.774 -7.025 44.070 1.00 91.19 222 LYS A O 1
ATOM 1851 N N . GLN A 1 223 ? -10.908 -6.965 42.000 1.00 87.44 223 GLN A N 1
ATOM 1852 C CA . GLN A 1 223 ? -9.535 -6.690 42.427 1.00 87.44 223 GLN A CA 1
ATOM 1853 C C . GLN A 1 223 ? -9.317 -5.241 42.870 1.00 87.44 223 GLN A C 1
ATOM 1855 O O . GLN A 1 223 ? -8.540 -4.993 43.783 1.00 87.44 223 GLN A O 1
ATOM 1860 N N . THR A 1 224 ? -9.980 -4.284 42.221 1.00 86.88 224 THR A N 1
ATOM 1861 C CA . THR A 1 224 ? -9.703 -2.853 42.433 1.00 86.88 224 THR A CA 1
ATOM 1862 C C . THR A 1 224 ? -10.862 -2.101 43.082 1.00 86.88 224 THR A C 1
ATOM 1864 O O . THR A 1 224 ? -10.695 -0.951 43.464 1.00 86.88 224 THR A O 1
ATOM 1867 N N . SER A 1 225 ? -12.054 -2.703 43.180 1.00 88.94 225 SER A N 1
ATOM 1868 C CA . SER A 1 225 ? -13.312 -2.049 43.593 1.00 88.94 225 SER A CA 1
ATOM 1869 C C . SER A 1 225 ? -13.778 -0.889 42.694 1.00 88.94 225 SER A C 1
ATOM 1871 O O . SER A 1 225 ? -14.889 -0.381 42.867 1.00 88.94 225 SER A O 1
ATOM 1873 N N . PHE A 1 226 ? -12.997 -0.510 41.678 1.00 87.56 226 PHE A N 1
ATOM 1874 C CA . PHE A 1 226 ? -13.354 0.503 40.691 1.00 87.56 226 PHE A CA 1
ATOM 1875 C C . PHE A 1 226 ? -14.181 -0.091 39.540 1.00 87.56 226 PHE A C 1
ATOM 1877 O O . PHE A 1 226 ? -14.198 -1.297 39.279 1.00 87.56 226 PHE A O 1
ATOM 1884 N N . LYS A 1 227 ? -14.913 0.780 38.838 1.00 87.94 227 LYS A N 1
ATOM 1885 C CA . LYS A 1 227 ? -15.691 0.441 37.637 1.00 87.94 227 LYS A CA 1
ATOM 1886 C C . LYS A 1 227 ? -15.037 1.089 36.419 1.00 87.94 227 LYS A C 1
ATOM 1888 O O . LYS A 1 227 ? -14.586 2.225 36.508 1.00 87.94 227 LYS A O 1
ATOM 1893 N N . ILE A 1 228 ? -15.060 0.383 35.289 1.00 91.06 228 ILE A N 1
ATOM 1894 C CA . ILE A 1 228 ? -14.618 0.912 33.992 1.00 91.06 228 ILE A CA 1
ATOM 1895 C C . ILE A 1 228 ? -15.529 2.078 33.599 1.00 91.06 228 ILE A C 1
ATOM 1897 O O . ILE A 1 228 ? -16.747 1.893 33.552 1.00 91.06 228 ILE A O 1
ATOM 1901 N N . LYS A 1 229 ? -14.947 3.257 33.348 1.00 88.31 229 LYS A N 1
ATOM 1902 C CA . LYS A 1 229 ? -15.691 4.455 32.923 1.00 88.31 229 LYS A CA 1
ATOM 1903 C C . LYS A 1 229 ? -15.783 4.571 31.404 1.00 88.31 229 LYS A C 1
ATOM 1905 O O . LYS A 1 229 ? -16.874 4.801 30.890 1.00 88.31 229 LYS A O 1
ATOM 1910 N N . THR A 1 230 ? -14.657 4.392 30.719 1.00 88.19 230 THR A N 1
ATOM 1911 C CA . THR A 1 230 ? -14.556 4.516 29.261 1.00 88.19 230 THR A CA 1
ATOM 1912 C C . THR A 1 230 ? -13.838 3.305 28.692 1.00 88.19 230 THR A C 1
ATOM 1914 O O . THR A 1 230 ? -12.795 2.901 29.220 1.00 88.19 230 THR A O 1
ATOM 1917 N N . LEU A 1 231 ? -14.374 2.742 27.616 1.00 88.56 231 LEU A N 1
ATOM 1918 C CA . LEU A 1 231 ? -13.751 1.662 26.867 1.00 88.56 231 LEU A CA 1
ATOM 1919 C C . LEU A 1 231 ? -13.400 2.152 25.461 1.00 88.56 231 LEU A C 1
ATOM 1921 O O . LEU A 1 231 ? -14.237 2.713 24.766 1.00 88.56 231 LEU A O 1
ATOM 1925 N N . ARG A 1 232 ? -12.158 1.929 25.030 1.00 87.62 232 ARG A N 1
ATOM 1926 C CA . ARG A 1 232 ? -11.706 2.222 23.669 1.00 87.62 232 ARG A CA 1
ATOM 1927 C C . ARG A 1 232 ? -11.280 0.932 22.983 1.00 87.62 232 ARG A C 1
ATOM 1929 O O . ARG A 1 232 ? -10.415 0.228 23.494 1.00 87.62 232 ARG A O 1
ATOM 1936 N N . PHE A 1 233 ? -11.863 0.681 21.826 1.00 87.69 233 PHE A N 1
ATOM 1937 C CA . PHE A 1 233 ? -11.572 -0.429 20.925 1.00 87.69 233 PHE A CA 1
ATOM 1938 C C . PHE A 1 233 ? -11.528 0.119 19.489 1.00 87.69 233 PHE A C 1
ATOM 1940 O O . PHE A 1 233 ? -11.892 1.281 19.262 1.00 87.69 233 PHE A O 1
ATOM 1947 N N . ASP A 1 234 ? -11.010 -0.656 18.540 1.00 82.00 234 ASP A N 1
ATOM 1948 C CA . ASP A 1 234 ? -11.112 -0.315 17.119 1.00 82.00 234 ASP A CA 1
ATOM 1949 C C . ASP A 1 234 ? -12.553 -0.539 16.624 1.00 82.00 234 ASP A C 1
ATOM 1951 O O . ASP A 1 234 ? -13.353 -1.170 17.298 1.00 82.00 234 ASP A O 1
ATOM 1955 N N . HIS A 1 235 ? -12.950 -0.020 15.461 1.00 81.44 235 HIS A N 1
ATOM 1956 C CA . HIS A 1 235 ? -14.313 -0.260 14.946 1.00 81.44 235 HIS A CA 1
ATOM 1957 C C . HIS A 1 235 ? -14.445 -1.669 14.323 1.00 81.44 235 HIS A C 1
ATOM 1959 O O . HIS A 1 235 ? -15.043 -1.842 13.264 1.00 81.44 235 HIS A O 1
ATOM 1965 N N . GLY A 1 236 ? -13.825 -2.678 14.944 1.00 82.94 236 GLY A N 1
ATOM 1966 C CA . GLY A 1 236 ? -13.936 -4.076 14.551 1.00 82.94 236 GLY A CA 1
ATOM 1967 C C . GLY A 1 236 ? -15.348 -4.610 14.794 1.00 82.94 236 GLY A C 1
ATOM 1968 O O . GLY A 1 236 ? -15.959 -4.355 15.836 1.00 82.94 236 GLY A O 1
ATOM 1969 N N . GLY A 1 237 ? -15.880 -5.381 13.842 1.00 82.69 237 GLY A N 1
ATOM 1970 C CA . GLY A 1 237 ? -17.256 -5.893 13.889 1.00 82.69 237 GLY A CA 1
ATOM 1971 C C . GLY A 1 237 ? -17.563 -6.768 15.114 1.00 82.69 237 GLY A C 1
ATOM 1972 O O . GLY A 1 237 ? -18.706 -6.842 15.558 1.00 82.69 237 GLY A O 1
ATOM 1973 N N . GLU A 1 238 ? -16.548 -7.384 15.721 1.00 82.69 238 GLU A N 1
ATOM 1974 C CA . GLU A 1 238 ? -16.636 -8.111 16.992 1.00 82.69 238 GLU A CA 1
ATOM 1975 C C . GLU A 1 238 ? -17.118 -7.244 18.169 1.00 82.69 238 GLU A C 1
ATOM 1977 O O . GLU A 1 238 ? -17.780 -7.746 19.084 1.00 82.69 238 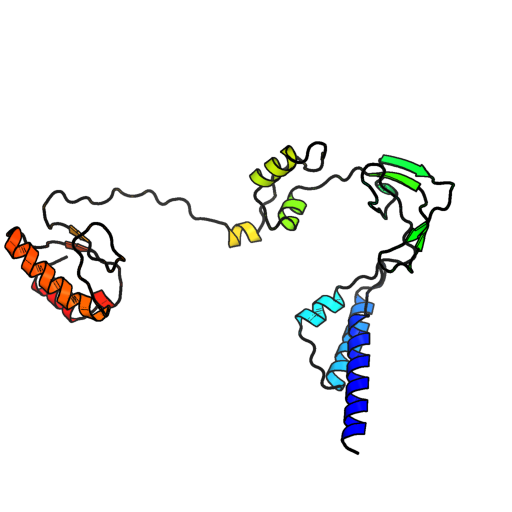GLU A O 1
ATOM 1982 N N . TYR A 1 239 ? -16.819 -5.945 18.139 1.00 81.69 239 TYR A N 1
ATOM 1983 C CA . TYR A 1 239 ? -17.182 -4.982 19.172 1.00 81.69 239 TYR A CA 1
ATOM 1984 C C . TYR A 1 239 ? -18.522 -4.296 18.900 1.00 81.69 239 TYR A C 1
ATOM 1986 O O . TYR A 1 239 ? -19.108 -3.692 19.798 1.00 81.69 239 TYR A O 1
ATOM 1994 N N . GLU A 1 240 ? -19.039 -4.413 17.676 1.00 82.50 240 GLU A N 1
ATOM 1995 C CA . GLU A 1 240 ? -20.284 -3.768 17.257 1.00 82.50 240 GLU A CA 1
ATOM 1996 C C . GLU A 1 240 ? -21.544 -4.608 17.497 1.00 82.50 240 GLU A C 1
ATOM 1998 O O . GLU A 1 240 ? -22.652 -4.167 17.163 1.00 82.50 240 GLU A O 1
ATOM 2003 N N . SER A 1 241 ? -21.397 -5.789 18.102 1.00 85.94 241 SER A N 1
ATOM 2004 C CA . SER A 1 241 ? -22.522 -6.657 18.453 1.00 85.94 241 SER A CA 1
ATOM 2005 C C . SER A 1 241 ? -23.539 -5.955 19.365 1.00 85.94 241 SER A C 1
ATOM 2007 O O . SER A 1 241 ? -23.194 -5.136 20.224 1.00 85.94 241 SER A O 1
ATOM 2009 N N . ILE A 1 242 ? -24.819 -6.298 19.182 1.00 86.62 242 ILE A N 1
ATOM 2010 C CA . ILE A 1 242 ? -25.947 -5.736 19.948 1.00 86.62 242 ILE A CA 1
ATOM 2011 C C . ILE A 1 242 ? -25.729 -5.957 21.451 1.00 86.62 242 ILE A C 1
ATOM 2013 O O . ILE A 1 242 ? -25.857 -5.032 22.246 1.00 86.62 242 ILE A O 1
ATOM 2017 N N . GLU A 1 243 ? -25.280 -7.155 21.826 1.00 87.81 243 GLU A N 1
ATOM 2018 C CA . GLU A 1 243 ? -24.986 -7.537 23.210 1.00 87.81 243 GLU A CA 1
ATOM 2019 C C . GLU A 1 243 ? -23.929 -6.632 23.861 1.00 87.81 243 GLU A C 1
ATOM 2021 O O . GLU A 1 243 ? -24.053 -6.244 25.029 1.00 87.81 243 GLU A O 1
ATOM 2026 N N . PHE A 1 244 ? -22.887 -6.270 23.105 1.00 86.94 244 PHE A N 1
ATOM 2027 C CA . PHE A 1 244 ? -21.810 -5.411 23.587 1.00 86.94 244 PHE A CA 1
ATOM 2028 C C . PHE A 1 244 ? -22.305 -3.975 23.792 1.00 86.94 244 PHE A C 1
ATOM 2030 O O . PHE A 1 244 ? -22.071 -3.386 24.853 1.00 86.94 244 PHE A O 1
ATOM 2037 N N . LYS A 1 245 ? -23.063 -3.442 22.824 1.00 87.06 245 LYS A N 1
ATOM 2038 C CA . LYS A 1 245 ? -23.695 -2.114 22.909 1.00 87.06 245 LYS A CA 1
ATOM 2039 C C . LYS A 1 245 ? -24.655 -2.031 24.099 1.00 87.06 245 LYS A C 1
ATOM 2041 O O . LYS A 1 245 ? -24.552 -1.108 24.911 1.00 87.06 245 LYS A O 1
ATOM 2046 N N . ASP A 1 246 ? -25.512 -3.033 24.274 1.00 90.69 246 ASP A N 1
ATOM 2047 C CA . ASP A 1 246 ? -26.460 -3.111 25.388 1.00 90.69 246 ASP A CA 1
ATOM 2048 C C . ASP A 1 246 ? -25.755 -3.180 26.745 1.00 90.69 246 ASP A C 1
ATOM 2050 O O . ASP A 1 246 ? -26.162 -2.515 27.705 1.00 90.69 246 ASP A O 1
ATOM 2054 N N . LEU A 1 247 ? -24.660 -3.940 26.846 1.00 88.81 247 LEU A N 1
ATOM 2055 C CA . LEU A 1 247 ? -23.857 -4.005 28.064 1.00 88.81 247 LEU A CA 1
ATOM 2056 C C . LEU A 1 247 ? -23.244 -2.643 28.411 1.00 88.81 247 LEU A C 1
ATOM 2058 O O . LEU A 1 247 ? -23.252 -2.268 29.592 1.00 88.81 247 LEU A O 1
ATOM 2062 N N . CYS A 1 248 ? -22.698 -1.928 27.424 1.00 87.56 248 CYS A N 1
ATOM 2063 C CA . CYS A 1 248 ? -22.115 -0.600 27.615 1.00 87.56 248 CYS A CA 1
ATOM 2064 C C . CYS A 1 248 ? -23.178 0.405 28.066 1.00 87.56 248 CYS A C 1
ATOM 2066 O O . CYS A 1 248 ? -23.005 1.035 29.114 1.00 87.56 248 CYS A O 1
ATOM 2068 N N . ASN A 1 249 ? -24.332 0.432 27.393 1.00 88.88 249 ASN A N 1
ATOM 2069 C CA . ASN A 1 249 ? -25.472 1.282 27.742 1.00 88.88 249 ASN A CA 1
ATOM 2070 C C . ASN A 1 249 ? -25.991 0.993 29.159 1.00 88.88 249 ASN A C 1
ATOM 2072 O O . ASN A 1 249 ? -26.039 1.880 30.016 1.00 88.88 249 ASN A O 1
ATOM 2076 N N . LYS A 1 250 ? -26.285 -0.277 29.467 1.00 90.62 250 LYS A N 1
ATOM 2077 C CA . LYS A 1 250 ? -26.799 -0.709 30.780 1.00 90.62 250 LYS A CA 1
ATOM 2078 C C . LYS A 1 250 ? -25.836 -0.405 31.924 1.00 90.62 250 LYS A C 1
ATOM 2080 O O . LYS A 1 250 ? -26.251 -0.250 33.074 1.00 90.62 250 LYS A O 1
ATOM 2085 N N . LYS A 1 251 ? -24.532 -0.387 31.647 1.00 87.00 251 LYS A N 1
ATOM 2086 C CA . LYS A 1 251 ? -23.486 -0.197 32.661 1.00 87.00 251 LYS A CA 1
ATOM 2087 C C . LYS A 1 251 ? -22.872 1.200 32.628 1.00 87.00 251 LYS A C 1
ATOM 2089 O O . LYS A 1 251 ? -21.972 1.437 33.431 1.00 87.00 251 LYS A O 1
ATOM 2094 N N . ARG A 1 252 ? -23.405 2.098 31.788 1.00 86.88 252 ARG A N 1
ATOM 2095 C CA . ARG A 1 252 ? -22.951 3.482 31.598 1.00 86.88 252 ARG A CA 1
ATOM 2096 C C . ARG A 1 252 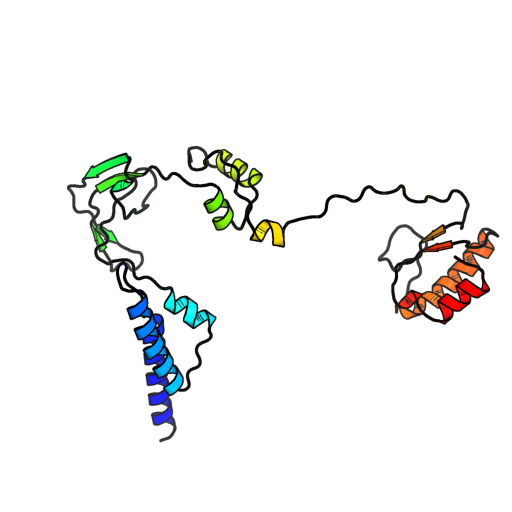? -21.446 3.567 31.319 1.00 86.88 252 ARG A C 1
ATOM 2098 O O . ARG A 1 252 ? -20.762 4.419 31.879 1.00 86.88 252 ARG A O 1
ATOM 2105 N N . ILE A 1 253 ? -20.945 2.637 30.506 1.00 88.44 253 ILE A N 1
ATOM 2106 C CA . ILE A 1 253 ? -19.579 2.680 29.979 1.00 88.44 253 ILE A CA 1
ATOM 2107 C C . ILE A 1 253 ? -19.631 3.534 28.717 1.00 88.44 253 ILE A C 1
ATOM 2109 O O . ILE A 1 253 ? -20.447 3.249 27.841 1.00 88.44 253 ILE A O 1
ATOM 2113 N N . LYS A 1 254 ? -18.807 4.582 28.680 1.00 83.12 254 LYS A N 1
ATOM 2114 C CA . LYS A 1 254 ? -18.611 5.411 27.489 1.00 83.12 254 LYS A CA 1
ATOM 2115 C C . LYS A 1 254 ? -17.728 4.720 26.465 1.00 83.12 254 LYS A C 1
ATOM 2117 O O . LYS A 1 254 ? -16.784 4.018 26.896 1.00 83.12 254 LYS A O 1
#

Sequence (254 aa):
LVKIFELHDAVTKMYLKDKLYILKMREGDSVIKHIHIFRAHMEQLLGARLAVPDDEAILTLMRIKENANSIWYVDSETTQHMYHELAEFVKYIKNEDKQVVYLGDNTTTYTIEGYGDVNIKIINDLWHLRLGHINQQRLKQIQTMAKKIGLFDEKKIILCQPCIEGKQHKEKVPIQGTKRTILLLELVHFDICGLIYCQFYLMKYKSKVFEKFTLYKKFVKKQTSFKIKTLRFDHGGEYESIEFKDLCNKKRIK

Mean predicted aligned error: 20.19 Å

Solvent-accessible surface area (backbone atoms only — not comparable to full-atom values): 15755 Å² total; per-residue (Å²): 114,71,72,58,57,53,48,54,50,50,51,52,52,50,51,55,50,51,56,50,70,69,44,56,43,47,80,88,58,60,65,69,60,50,52,52,55,50,50,56,50,50,53,52,33,50,74,68,74,47,86,74,56,69,69,60,51,52,57,36,71,70,32,68,36,80,64,93,81,65,61,38,32,39,40,75,88,48,98,84,48,78,44,75,60,78,86,55,45,78,40,80,43,77,42,86,62,83,46,70,47,68,43,100,79,75,75,52,72,45,59,39,55,25,38,27,43,64,71,70,82,39,58,44,54,58,52,24,57,75,62,71,65,47,54,69,71,57,54,53,51,51,46,69,70,41,75,91,57,86,36,69,55,93,63,76,66,68,91,50,63,72,52,51,78,74,64,67,72,80,78,84,74,80,77,71,74,79,89,75,68,89,56,82,46,45,65,40,81,52,79,96,72,83,90,67,104,62,98,78,79,94,72,96,51,71,82,48,48,60,62,52,49,53,52,49,55,54,50,50,33,70,76,66,74,48,66,66,40,26,62,46,61,72,96,47,71,65,64,67,37,68,69,49,51,50,50,29,62,78,62,64,36,76

Foldseek 3Di:
DVVVVVVVLVVQLVVLVVVLQPLAAEDPHDLVVSVVVLVVSVVVCVVSVHDDDPVRSVVSSPHYDYDLPQAWEAEPPDPDDIDRDPVQFPDKDFDPDQDWDADPVNPDIHTHGIYGHGDAAAEPQVCCVVVPNDAPVVVVVVVVVPPPCPHYDPDHHDDDPCCCVPPDDDPDDPPPDDPDDPDPLAEDEDEDDDDDDDDDDDDPDLLCSVVVVVVVQVVCCVPPVDHRAEYDYDPDPSCVDPVNVVVCVVRNYD

Radius of gyration: 35.85 Å; Cα contacts (8 Å, |Δi|>4): 236; chains: 1; bounding box: 70×58×88 Å

Nearest PDB structures (foldseek):
  3jca-assembly1_E  TM=7.058E-01  e=8.341E-01  Mouse mammary tumor virus
  3f2k-assembly1_A  TM=7.424E-01  e=3.642E+00  Homo sapiens
  3k9j-assembly2_A  TM=5.114E-01  e=3.204E+00  Homo sapiens

Secondary structure (DSSP, 8-state):
-HHHHHHHHHHHHHHHHHHHHT--EETT--HHHHHHHHHHHHHHHHHTT----HHHHHHHHT-EEPPTT--EEEETTSTT-EES-GGGEEEEEE--S--EEE-TTSS-EEEEEEEEEE---B-HHHHHHHTTS--HHHHHHHHHHSTT---B-SPPPP--HHHHHHH--PPPPP-------SSTTSEEE----SS-SS-----SSGGGHHHHHHHHHHHHHHHHS----EEE--S-TTT--HHHHHHHHHHT--

Organism: Physcomitrium patens (NCBI:txid3218)